Protein AF-A0A964TDX3-F1 (afdb_monomer)

Solvent-accessible surface area (backbone atoms only — not comparable to full-atom values): 14371 Å² total; per-residue (Å²): 111,70,68,62,54,50,53,53,52,49,52,54,49,48,51,74,71,42,65,96,82,66,84,78,62,63,68,58,51,51,51,52,49,52,54,49,53,58,48,57,68,40,47,65,54,49,53,50,33,52,53,48,11,53,54,48,27,54,54,49,52,54,49,40,64,72,69,49,49,77,77,33,51,66,52,24,34,54,51,8,50,48,26,36,54,47,16,51,54,47,41,66,73,41,101,42,75,70,44,45,22,52,20,46,17,33,32,56,44,9,49,53,29,32,52,55,19,42,51,70,67,70,49,53,68,65,61,51,41,51,52,50,36,53,53,23,51,52,46,42,75,72,43,69,43,48,65,61,28,20,50,22,43,35,50,37,43,50,38,52,51,49,49,32,61,77,66,71,43,46,74,51,50,42,57,53,31,45,51,32,49,52,51,48,50,49,55,66,75,40,42,71,57,51,48,69,73,33,82,67,43,51,52,45,44,62,24,47,54,51,16,38,51,53,34,30,50,50,38,48,50,40,71,70,37,88,83,72,47,90,54,64,82,89,55,61,62,58,43,51,52,52,51,50,52,53,50,53,50,51,52,49,52,54,50,47,58,56,50,51,48,59,74,71,57,85,67,84,84,77,136

Mean predicted aligned error: 11.43 Å

Sequence (271 aa):
MGELENNMRLLQKIRSEENDDFKVDEDAVFTEYQKRRDNKANLAIKILSIFGGLLSSLGFLGFLMILGIYNSTTGMFVVGLGFIIGAIMMTNRFEKLIIDTFGVSCYILGFSLFVVALFSFDFREDDVLLMVIVLALITLFLVKNYVLSFISMLTVGVCFILLIISNDVYEVIHVYTVLYAVGLTFFVLEEGSLMAFAPRMLQLYDPLRIGFIFSFLFGLLALGKEGLIPVYNGTLWISSLVIILLTLYMIRSVLLDFGETQKKGNIGFFF

Secondary structure (DSSP, 8-state):
-HHHHHHHHHHHHHHHHS-TT----HHHHHHHHHHHHHHHHHHHHHHHHHHHHHHHHHHHHHHHHHTTGGG-HHHHHHHHHHHHHHHHHHHHH---HHHHHHHHHHHHHHHHHHHHHHHHTT--HHHHHHHHHHHHHHHHHH---HHHHHHHHHHHHHHHHHHHHHTT-TTHHHHHHHHHHHHHHHHHHSHHHHHHH-HHHHHHHHHHHHHHHHHHHHHHHHHHSTTTS---TTTHHHHHHHHHHHHHHHHHHHHHHHHHHHHTS------

pLDDT: mean 81.0, std 13.06, range [32.44, 96.88]

Radius of gyration: 23.08 Å; Cα contacts (8 Å, |Δi|>4): 228; chains: 1; bounding box: 70×31×58 Å

Structure (mmCIF, N/CA/C/O backbone):
data_AF-A0A964TDX3-F1
#
_entry.id   AF-A0A964TDX3-F1
#
loop_
_atom_site.group_PDB
_atom_site.id
_atom_site.type_symbol
_atom_site.label_atom_id
_atom_site.label_alt_id
_atom_site.label_comp_id
_atom_site.label_asym_id
_atom_site.label_entity_id
_atom_site.label_seq_id
_atom_site.pdbx_PDB_ins_code
_atom_site.Cartn_x
_atom_site.Cartn_y
_atom_site.Cartn_z
_atom_site.occupancy
_atom_site.B_iso_or_equiv
_atom_site.auth_seq_id
_atom_site.auth_comp_id
_atom_site.auth_asym_id
_atom_site.auth_atom_id
_atom_site.pdbx_PDB_model_num
ATOM 1 N N . MET A 1 1 ? -19.581 19.068 24.171 1.00 54.06 1 MET A N 1
ATOM 2 C CA . MET A 1 1 ? -20.679 18.768 25.113 1.00 54.06 1 MET A CA 1
ATOM 3 C C . MET A 1 1 ? -21.986 18.539 24.368 1.00 54.06 1 MET A C 1
ATOM 5 O O . MET A 1 1 ? -22.565 17.494 24.598 1.00 54.06 1 MET A O 1
ATOM 9 N N . GLY A 1 2 ? -22.385 19.402 23.421 1.00 72.00 2 GLY A N 1
ATOM 10 C CA . GLY A 1 2 ? -23.674 19.264 22.716 1.00 72.00 2 GLY A CA 1
ATOM 11 C C . GLY A 1 2 ? -23.932 17.940 21.974 1.00 72.00 2 GLY A C 1
ATOM 12 O O . GLY A 1 2 ? -25.036 17.424 22.054 1.00 72.00 2 GLY A O 1
ATOM 13 N N . GLU A 1 3 ? -22.939 17.341 21.306 1.00 69.06 3 GLU A N 1
ATOM 14 C CA . GLU A 1 3 ? -23.123 16.046 20.612 1.00 69.06 3 GLU A CA 1
ATOM 15 C C . GLU A 1 3 ? -23.359 14.863 21.576 1.00 69.06 3 GLU A C 1
ATOM 17 O O . GLU A 1 3 ? -24.223 14.031 21.318 1.00 69.06 3 GLU A O 1
ATOM 22 N N . LEU A 1 4 ? -22.632 14.791 22.701 1.00 75.06 4 LEU A N 1
ATOM 23 C CA . LEU A 1 4 ? -22.829 13.746 23.720 1.00 75.06 4 LEU A CA 1
ATOM 24 C C . LEU A 1 4 ? -24.232 13.845 24.336 1.00 75.06 4 LEU A C 1
ATOM 26 O O . LEU A 1 4 ? -24.913 12.842 24.522 1.00 75.06 4 LEU A O 1
ATOM 30 N N . GLU A 1 5 ? -24.661 15.069 24.631 1.00 76.19 5 GLU A N 1
ATOM 31 C CA . GLU A 1 5 ? -25.972 15.353 25.209 1.00 76.19 5 GLU A CA 1
ATOM 32 C C . GLU A 1 5 ? -27.105 14.970 24.242 1.00 76.19 5 GLU A C 1
ATOM 34 O O . GLU A 1 5 ? -28.137 14.450 24.662 1.00 76.19 5 GLU A O 1
ATOM 39 N N . ASN A 1 6 ? -26.885 15.147 22.934 1.00 79.06 6 ASN A N 1
ATOM 40 C CA . ASN A 1 6 ? -27.821 14.726 21.896 1.00 79.06 6 ASN A CA 1
ATOM 41 C C . ASN A 1 6 ? -27.887 13.191 21.763 1.00 79.06 6 ASN A C 1
ATOM 43 O O . ASN A 1 6 ? -28.976 12.626 21.687 1.00 79.06 6 ASN A O 1
ATOM 47 N N . ASN A 1 7 ? -26.739 12.505 21.823 1.00 77.75 7 ASN A N 1
ATOM 48 C CA . ASN A 1 7 ? -26.669 11.038 21.785 1.00 77.75 7 ASN A CA 1
ATOM 49 C C . ASN A 1 7 ? -27.328 10.389 23.014 1.00 77.75 7 ASN A C 1
ATOM 51 O O . ASN A 1 7 ? -28.063 9.414 22.875 1.00 77.75 7 ASN A O 1
ATOM 55 N N . MET A 1 8 ? -27.128 10.956 24.208 1.00 78.06 8 MET A N 1
ATOM 56 C CA . MET A 1 8 ? -27.792 10.504 25.439 1.00 78.06 8 MET A CA 1
ATOM 57 C C . MET A 1 8 ? -29.317 10.682 25.367 1.00 78.06 8 MET A C 1
ATOM 59 O O . MET A 1 8 ? -30.065 9.795 25.773 1.00 78.06 8 MET A O 1
ATOM 63 N N . ARG A 1 9 ? -29.797 11.797 24.798 1.00 78.31 9 ARG A N 1
ATOM 64 C CA . ARG A 1 9 ? -31.237 12.026 24.577 1.00 78.31 9 ARG A CA 1
ATOM 65 C C . ARG A 1 9 ? -31.844 11.032 23.589 1.00 78.31 9 ARG A C 1
ATOM 67 O O . ARG A 1 9 ? -32.969 10.587 23.797 1.00 78.31 9 ARG A O 1
ATOM 74 N N . LEU A 1 10 ? -31.111 10.666 22.538 1.00 76.19 10 LEU A N 1
ATOM 75 C CA . LEU A 1 10 ? -31.535 9.636 21.587 1.00 76.19 10 LEU A CA 1
ATOM 76 C C . LEU A 1 10 ? -31.628 8.258 22.252 1.00 76.19 10 LEU A C 1
ATOM 78 O O . LEU A 1 10 ? -32.632 7.577 22.074 1.00 76.19 10 LEU A O 1
ATOM 82 N N . LEU A 1 11 ? -30.647 7.883 23.078 1.00 76.69 11 LEU A N 1
ATOM 83 C CA . LEU A 1 11 ? -30.679 6.626 23.837 1.00 76.69 11 LEU A CA 1
ATOM 84 C C . LEU A 1 11 ? -31.863 6.565 24.806 1.00 76.69 11 LEU A C 1
ATOM 86 O O . LEU A 1 11 ? -32.535 5.540 24.890 1.00 76.69 11 LEU A O 1
ATOM 90 N N . GLN A 1 12 ? -32.167 7.670 25.490 1.00 76.31 12 GLN A N 1
ATOM 91 C CA . GLN A 1 12 ? -33.353 7.764 26.345 1.00 76.31 12 GLN A CA 1
ATOM 92 C C . GLN A 1 12 ? -34.656 7.645 25.552 1.00 76.31 12 GLN A C 1
ATOM 94 O O . GLN A 1 12 ? -35.603 7.022 26.027 1.00 76.31 12 GLN A O 1
ATOM 99 N N . LYS A 1 13 ? -34.703 8.205 24.340 1.00 78.75 13 LYS A N 1
ATOM 100 C CA . LYS A 1 13 ? -35.867 8.095 23.461 1.00 78.75 13 LYS A CA 1
ATOM 101 C C . LYS A 1 13 ? -36.080 6.655 22.985 1.00 78.75 13 LYS A C 1
ATOM 103 O O . LYS A 1 13 ? -37.195 6.156 23.076 1.00 78.75 13 LYS A O 1
ATOM 108 N N . ILE A 1 14 ? -35.012 5.965 22.588 1.00 74.12 14 ILE A N 1
ATOM 109 C CA . ILE A 1 14 ? -35.060 4.548 22.195 1.00 74.12 14 IL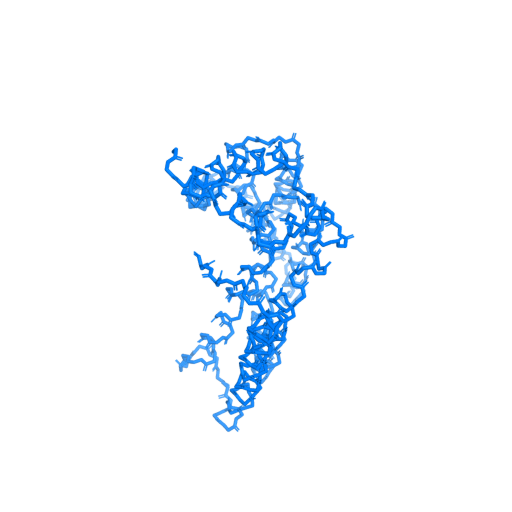E A CA 1
ATOM 110 C C . ILE A 1 14 ? -35.508 3.681 23.378 1.00 74.12 14 ILE A C 1
ATOM 112 O O . ILE A 1 14 ? -36.399 2.859 23.221 1.00 74.12 14 ILE A O 1
ATOM 116 N N . ARG A 1 15 ? -35.003 3.943 24.591 1.00 73.38 15 ARG A N 1
ATOM 117 C CA . ARG A 1 15 ? -35.438 3.258 25.824 1.00 73.38 15 ARG A CA 1
ATOM 118 C C . ARG A 1 15 ? -36.916 3.479 26.167 1.00 73.38 15 ARG A C 1
ATOM 120 O O . ARG A 1 15 ? -37.507 2.677 26.875 1.00 73.38 15 ARG A O 1
ATOM 127 N N . SER A 1 16 ? -37.502 4.591 25.723 1.00 72.56 16 SER A N 1
ATOM 128 C CA . SER A 1 16 ? -38.932 4.862 25.910 1.00 72.56 16 SER A CA 1
ATOM 129 C C . SER A 1 16 ? -39.820 4.233 24.830 1.00 72.56 16 SER A C 1
ATOM 131 O O . SER A 1 16 ? -41.024 4.108 25.040 1.00 72.56 16 SER A O 1
ATOM 133 N N . GLU A 1 17 ? -39.237 3.851 23.689 1.00 76.00 17 GLU A N 1
ATOM 134 C CA . GLU A 1 17 ? -39.933 3.254 22.542 1.00 76.00 17 GLU A CA 1
ATOM 135 C C . GLU A 1 17 ? -39.800 1.716 22.527 1.00 76.00 17 GLU A C 1
ATOM 137 O O . GLU A 1 17 ? -40.773 1.023 22.229 1.00 76.00 17 GLU A O 1
ATOM 142 N N . GLU A 1 18 ? -38.647 1.169 22.928 1.00 67.56 18 GLU A N 1
ATOM 143 C CA . GLU A 1 18 ? -38.437 -0.255 23.205 1.00 67.56 18 GLU A CA 1
ATOM 144 C C . GLU A 1 18 ? -38.567 -0.512 24.715 1.00 67.56 18 GLU A C 1
ATOM 146 O O . GLU A 1 18 ? -37.720 -0.096 25.502 1.00 67.56 18 GLU A O 1
ATOM 151 N N . ASN A 1 19 ? -39.648 -1.187 25.127 1.00 64.19 19 ASN A N 1
ATOM 152 C CA . ASN A 1 19 ? -39.885 -1.637 26.511 1.00 64.19 19 ASN A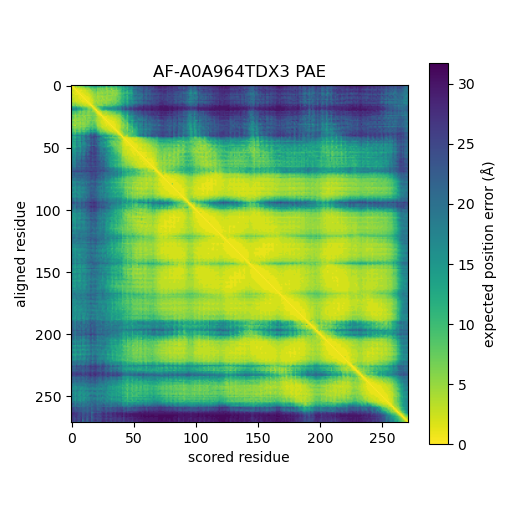 CA 1
ATOM 153 C C . ASN A 1 19 ? -38.671 -2.374 27.133 1.00 64.19 19 ASN A C 1
ATOM 155 O O . ASN A 1 19 ? -37.819 -2.860 26.398 1.00 64.19 19 ASN A O 1
ATOM 159 N N . ASP A 1 20 ? -38.676 -2.508 28.475 1.00 59.44 20 ASP A N 1
ATOM 160 C CA . ASP A 1 20 ? -37.684 -3.026 29.465 1.00 59.44 20 ASP A CA 1
ATOM 161 C C . ASP A 1 20 ? -36.559 -4.027 29.067 1.00 59.44 20 ASP A C 1
ATOM 163 O O . ASP A 1 20 ? -35.634 -4.236 29.857 1.00 59.44 20 ASP A O 1
ATOM 167 N N . ASP A 1 21 ? -36.570 -4.633 27.881 1.00 64.75 21 ASP A N 1
ATOM 168 C CA . ASP A 1 21 ? -35.503 -5.496 27.354 1.00 64.75 21 ASP A CA 1
ATOM 169 C C . ASP A 1 21 ? -34.308 -4.723 26.758 1.00 64.75 21 ASP A C 1
ATOM 171 O O . ASP A 1 21 ? -33.221 -5.288 26.599 1.00 64.75 21 ASP A O 1
ATOM 175 N N . PHE A 1 22 ? -34.450 -3.424 26.467 1.00 65.50 22 PHE A N 1
ATOM 176 C CA . PHE A 1 22 ? -33.349 -2.610 25.944 1.00 65.50 22 PHE A CA 1
ATOM 177 C C . PHE A 1 22 ? -32.349 -2.223 27.052 1.00 65.50 22 PHE A C 1
ATOM 179 O O . PHE A 1 22 ? -32.531 -1.260 27.807 1.00 65.50 22 PHE A O 1
ATOM 186 N N . LYS A 1 23 ? -31.252 -2.986 27.156 1.00 67.62 23 LYS A N 1
ATOM 187 C CA . LYS A 1 23 ? -30.131 -2.712 28.071 1.00 67.62 23 LYS A CA 1
ATOM 188 C C . LYS A 1 23 ? -28.999 -1.987 27.354 1.00 67.62 23 LYS A C 1
ATOM 190 O O . LYS A 1 23 ? -28.314 -2.562 26.514 1.00 67.62 23 LYS A O 1
ATOM 195 N N . VAL A 1 24 ? -28.763 -0.744 27.760 1.00 68.44 24 VAL A N 1
ATOM 196 C CA . VAL A 1 24 ? -27.616 0.058 27.325 1.00 68.44 24 VAL A CA 1
ATOM 197 C C . VAL A 1 24 ? -26.623 0.170 28.467 1.00 68.44 24 VAL A C 1
ATOM 199 O O . VAL A 1 24 ? -26.987 0.537 29.583 1.00 68.44 24 VAL A O 1
ATOM 202 N N . ASP A 1 25 ? -25.364 -0.123 28.163 1.00 75.94 25 ASP A N 1
ATOM 203 C CA . ASP A 1 25 ? -24.233 0.166 29.035 1.00 75.94 25 ASP A CA 1
ATOM 204 C C . ASP A 1 25 ? -23.791 1.621 28.806 1.00 75.94 25 ASP A C 1
ATOM 206 O O . ASP A 1 25 ? -23.036 1.939 27.882 1.00 75.94 25 ASP A O 1
ATOM 210 N N . GLU A 1 26 ? -24.349 2.528 29.608 1.00 74.75 26 GLU A N 1
ATOM 211 C CA . GLU A 1 26 ? -24.102 3.972 29.509 1.00 74.75 26 GLU A CA 1
ATOM 212 C C . GLU A 1 26 ? -22.622 4.321 29.766 1.00 74.75 26 GLU A C 1
ATOM 214 O O . GLU A 1 26 ? -22.088 5.238 29.134 1.00 74.75 26 GLU A O 1
ATOM 219 N N . ASP A 1 27 ? -21.933 3.542 30.608 1.00 74.12 27 ASP A N 1
ATOM 220 C CA . ASP A 1 27 ? -20.507 3.710 30.901 1.00 74.12 27 ASP A CA 1
ATOM 221 C C . ASP A 1 27 ? -19.644 3.312 29.698 1.00 74.12 27 ASP A C 1
ATOM 223 O O . ASP A 1 27 ? -18.698 4.026 29.343 1.00 74.12 27 ASP A O 1
ATOM 227 N N . ALA A 1 28 ? -19.994 2.227 29.002 1.00 75.00 28 ALA A N 1
ATOM 228 C CA . ALA A 1 28 ? -19.325 1.834 27.764 1.00 75.00 28 ALA A CA 1
ATOM 229 C C . ALA A 1 28 ? -19.526 2.878 26.652 1.00 75.00 28 ALA A C 1
ATOM 231 O O . ALA A 1 28 ? -18.569 3.238 25.961 1.00 75.00 28 ALA A O 1
ATOM 232 N N . VAL A 1 29 ? -20.740 3.425 26.510 1.00 73.31 29 VAL A N 1
ATOM 233 C CA . VAL A 1 29 ? -21.045 4.480 25.526 1.00 73.31 29 VAL A CA 1
ATOM 234 C C . VAL A 1 29 ? -20.256 5.756 25.819 1.00 73.31 29 VAL A C 1
ATOM 236 O O . VAL A 1 29 ? -19.687 6.357 24.904 1.00 73.31 29 VAL A O 1
ATOM 239 N N . PHE A 1 30 ? -20.184 6.173 27.084 1.00 74.88 30 PHE A N 1
ATOM 240 C CA . PHE A 1 30 ? -19.430 7.360 27.480 1.00 74.88 30 PHE A CA 1
ATOM 241 C C . PHE A 1 30 ? -17.922 7.172 27.270 1.00 74.88 30 PHE A C 1
ATOM 243 O O . PHE A 1 30 ? -17.251 8.065 26.740 1.00 74.88 30 PHE A O 1
ATOM 250 N N . THR A 1 31 ? -17.403 5.990 27.611 1.00 77.12 31 THR A N 1
ATOM 251 C CA . THR A 1 31 ? -15.996 5.622 27.408 1.00 77.12 31 THR A CA 1
ATOM 252 C C . THR A 1 31 ? -15.632 5.624 25.922 1.00 77.12 31 THR A C 1
ATOM 254 O O . THR A 1 31 ? -14.636 6.231 25.524 1.00 77.12 31 THR A O 1
ATOM 257 N N . GLU A 1 32 ? -16.460 5.019 25.068 1.00 71.44 32 GLU A N 1
ATOM 258 C CA . GLU A 1 32 ? -16.234 4.988 23.620 1.00 71.44 32 GLU A CA 1
ATOM 259 C C . GLU A 1 32 ? -16.392 6.382 22.986 1.00 71.44 32 GLU A C 1
ATOM 261 O O . GLU A 1 32 ? -15.636 6.745 22.083 1.00 71.44 32 GLU A O 1
ATOM 266 N N . TYR A 1 33 ? -17.306 7.221 23.488 1.00 72.06 33 TYR A N 1
ATOM 267 C CA . TYR A 1 33 ? -17.447 8.603 23.024 1.00 72.06 33 TYR A CA 1
ATOM 268 C C . TYR A 1 33 ? -16.225 9.462 23.376 1.00 72.06 33 TYR A C 1
ATOM 270 O O . TYR A 1 33 ? -15.730 10.198 22.518 1.00 72.06 33 TYR A O 1
ATOM 278 N N . GLN A 1 34 ? -15.702 9.364 24.605 1.00 70.88 34 GLN A N 1
ATOM 279 C CA . GLN A 1 34 ? -14.442 10.024 24.970 1.00 70.88 34 GLN A CA 1
ATOM 280 C C . GLN A 1 34 ? -13.297 9.549 24.072 1.00 70.88 34 GLN A C 1
ATOM 282 O O . GLN A 1 34 ? -12.607 10.371 23.468 1.00 70.88 34 GLN A O 1
ATOM 287 N N . LYS A 1 35 ? -13.178 8.234 23.872 1.00 69.25 35 LYS A N 1
ATOM 288 C CA . LYS A 1 35 ? -12.171 7.628 22.994 1.00 69.25 35 LYS A CA 1
ATOM 289 C C . LYS A 1 35 ? -12.284 8.110 21.542 1.00 69.25 35 LYS A C 1
ATOM 291 O O . LYS A 1 35 ? -11.273 8.394 20.901 1.00 69.25 35 LYS A O 1
ATOM 296 N N . ARG A 1 36 ? -13.500 8.258 21.003 1.00 63.59 36 ARG A N 1
ATOM 297 C CA . ARG A 1 36 ? -13.745 8.815 19.658 1.00 63.59 36 ARG A CA 1
ATOM 298 C C . ARG A 1 36 ? -13.426 10.304 19.571 1.00 63.59 36 ARG A C 1
ATOM 300 O O . ARG A 1 36 ? -12.889 10.745 18.555 1.00 63.59 36 ARG A O 1
ATOM 307 N N . ARG A 1 37 ? -13.731 11.082 20.611 1.00 65.50 37 ARG A N 1
ATOM 308 C CA . ARG A 1 37 ? -13.431 12.519 20.664 1.00 65.50 37 ARG A CA 1
ATOM 309 C C . ARG A 1 37 ? -11.925 12.774 20.680 1.00 65.50 37 ARG A C 1
ATOM 311 O O . ARG A 1 37 ? -11.451 13.602 19.900 1.00 65.50 37 ARG A O 1
ATOM 318 N N . ASP A 1 38 ? -11.187 12.010 21.478 1.00 60.38 38 ASP A N 1
ATOM 319 C CA . ASP A 1 38 ? -9.725 12.055 21.504 1.00 60.38 38 ASP A CA 1
ATOM 320 C C . ASP A 1 38 ? -9.135 11.585 20.163 1.00 60.38 38 ASP A C 1
ATOM 322 O O . ASP A 1 38 ? -8.198 12.193 19.647 1.00 60.38 38 ASP A O 1
ATOM 326 N N . ASN A 1 39 ? -9.747 10.588 19.511 1.00 56.84 39 ASN A N 1
ATOM 327 C CA . ASN A 1 39 ? -9.349 10.141 18.171 1.00 56.84 39 ASN A CA 1
ATOM 328 C C . ASN A 1 39 ? -9.663 11.142 17.036 1.00 56.84 39 ASN A C 1
ATOM 330 O O . ASN A 1 39 ? -8.894 11.208 16.077 1.00 56.84 39 ASN A O 1
ATOM 334 N N . LYS A 1 40 ? -10.735 11.947 17.114 1.00 51.34 40 LYS A N 1
ATOM 335 C CA . LYS A 1 40 ? -11.050 12.982 16.102 1.00 51.34 40 LYS A CA 1
ATOM 336 C C . LYS A 1 40 ? -10.017 14.113 16.102 1.00 51.34 40 LYS A C 1
ATOM 338 O O . LYS A 1 40 ? -9.535 14.486 15.036 1.00 51.34 40 LYS A O 1
ATOM 343 N N . ALA A 1 41 ? -9.630 14.618 17.278 1.00 50.53 41 ALA A N 1
ATOM 344 C CA . ALA A 1 41 ? -8.533 15.588 17.399 1.00 50.53 41 ALA A CA 1
ATOM 345 C C . ALA A 1 41 ? -7.195 15.003 16.897 1.00 50.53 41 ALA A C 1
ATOM 347 O O . ALA A 1 41 ? -6.353 15.717 16.356 1.00 50.53 41 ALA A O 1
ATOM 348 N N . ASN A 1 42 ? -7.041 13.682 17.002 1.00 61.41 42 ASN A N 1
ATOM 349 C CA . ASN A 1 42 ? -5.885 12.933 16.528 1.00 61.41 42 ASN A CA 1
ATOM 350 C C . ASN A 1 42 ? -5.851 12.755 14.996 1.00 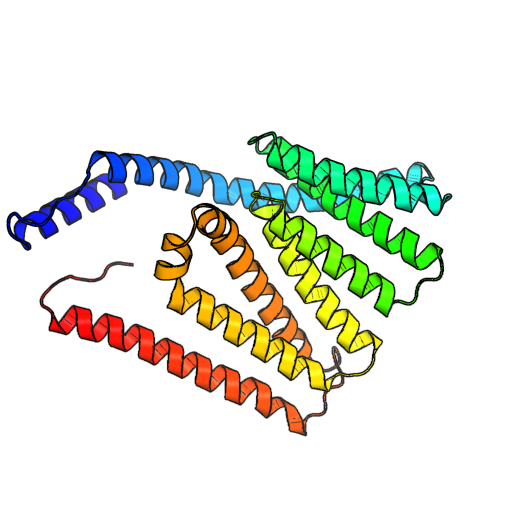61.41 42 ASN A C 1
ATOM 352 O O . ASN A 1 42 ? -4.774 12.562 14.456 1.00 61.41 42 ASN A O 1
ATOM 356 N N . LEU A 1 43 ? -6.967 12.846 14.255 1.00 58.91 43 LEU A N 1
ATOM 357 C CA . LEU A 1 43 ? -6.965 12.613 12.796 1.00 58.91 43 LEU A CA 1
ATOM 358 C C . LEU A 1 43 ? -6.141 13.649 12.023 1.00 58.91 43 LEU A C 1
ATOM 360 O O . LEU A 1 43 ? -5.297 13.270 11.216 1.00 58.91 43 LEU A O 1
ATOM 364 N N . ALA A 1 44 ? -6.330 14.945 12.292 1.00 68.75 44 ALA A N 1
ATOM 365 C CA . ALA A 1 44 ? -5.540 15.997 11.646 1.00 68.75 44 ALA A CA 1
ATOM 366 C C . ALA A 1 44 ? -4.046 15.866 11.987 1.00 68.75 44 ALA A C 1
ATOM 368 O O . ALA A 1 44 ? -3.191 16.014 11.117 1.00 68.75 44 ALA A O 1
ATOM 369 N N . ILE A 1 45 ? -3.734 15.513 13.238 1.00 66.31 45 ILE A N 1
ATOM 370 C CA . ILE A 1 45 ? -2.358 15.309 13.700 1.00 66.31 45 ILE A CA 1
ATOM 371 C C . ILE A 1 45 ? -1.761 14.025 13.097 1.00 66.31 45 ILE A C 1
ATOM 373 O O . ILE A 1 45 ? -0.596 14.020 12.716 1.00 66.31 45 ILE A O 1
ATOM 377 N N . LYS A 1 46 ? -2.552 12.959 12.920 1.00 66.50 46 LYS A N 1
ATOM 378 C CA . LYS A 1 46 ? -2.159 11.731 12.209 1.00 66.50 46 LYS A CA 1
ATOM 379 C C . LYS A 1 46 ? -1.866 12.013 10.743 1.00 66.50 46 LYS A C 1
ATOM 381 O O . LYS A 1 46 ? -0.835 11.575 10.251 1.00 66.50 46 LYS A O 1
ATOM 386 N N . ILE A 1 47 ? -2.716 12.779 10.059 1.00 70.19 47 ILE A N 1
ATOM 387 C CA . ILE A 1 47 ? -2.477 13.195 8.670 1.00 70.19 47 ILE A CA 1
ATOM 388 C C . ILE A 1 47 ? -1.189 14.020 8.589 1.00 70.19 47 ILE A C 1
ATOM 390 O O . ILE A 1 47 ? -0.318 13.723 7.774 1.00 70.19 47 ILE A O 1
ATOM 394 N N . LEU A 1 48 ? -1.021 15.005 9.473 1.00 70.44 48 LEU A N 1
ATOM 395 C CA . LEU A 1 48 ? 0.186 15.827 9.514 1.00 70.44 48 LEU A CA 1
ATOM 396 C C . LEU A 1 48 ? 1.439 14.999 9.843 1.00 70.44 48 LEU A C 1
ATOM 398 O O . LEU A 1 48 ? 2.499 15.260 9.288 1.00 70.44 48 LEU A O 1
ATOM 402 N N . SER A 1 49 ? 1.313 13.972 10.685 1.00 69.62 49 SER A N 1
ATOM 403 C CA . SER A 1 49 ? 2.371 13.004 10.991 1.00 69.62 49 SER A CA 1
ATOM 404 C C . SER A 1 49 ? 2.751 12.160 9.772 1.00 69.62 49 SER A C 1
ATOM 406 O O . SER A 1 49 ? 3.935 11.940 9.542 1.00 69.62 49 SER A O 1
ATOM 408 N N . ILE A 1 50 ? 1.787 11.755 8.935 1.00 70.88 50 ILE A N 1
ATOM 409 C CA . ILE A 1 50 ? 2.063 11.053 7.669 1.00 70.88 50 ILE A CA 1
ATOM 410 C C . ILE A 1 50 ? 2.884 11.948 6.736 1.00 70.88 50 ILE A C 1
ATOM 412 O O . ILE A 1 50 ? 3.941 11.539 6.257 1.00 70.88 50 ILE A O 1
ATOM 416 N N . PHE A 1 51 ? 2.432 13.185 6.511 1.00 78.38 51 PHE A N 1
ATOM 417 C CA . PHE A 1 51 ? 3.160 14.141 5.672 1.00 78.38 51 PHE A CA 1
ATOM 418 C C . PHE A 1 51 ? 4.526 14.503 6.262 1.00 78.38 51 PHE A C 1
ATOM 420 O O . PHE A 1 51 ? 5.507 14.580 5.528 1.00 78.38 51 PHE A O 1
ATOM 427 N N . GLY A 1 52 ? 4.612 14.672 7.582 1.00 77.19 52 GLY A N 1
ATOM 428 C CA . GLY A 1 52 ? 5.863 14.917 8.295 1.00 77.19 52 GLY A CA 1
ATOM 429 C C . GLY A 1 52 ? 6.843 13.750 8.175 1.00 77.19 52 GLY A C 1
ATOM 430 O O . GLY A 1 52 ? 8.026 13.981 7.944 1.00 77.19 52 GLY A O 1
ATOM 431 N N . GLY A 1 53 ? 6.357 12.509 8.252 1.00 76.06 53 GLY A N 1
ATOM 432 C CA . GLY A 1 53 ? 7.155 11.302 8.041 1.00 76.06 53 GLY A CA 1
ATOM 433 C C . GLY A 1 53 ? 7.668 11.204 6.604 1.00 76.06 53 GLY A C 1
ATOM 434 O O . GLY A 1 53 ? 8.859 11.003 6.382 1.00 76.06 53 GLY A O 1
ATOM 435 N N . LEU A 1 54 ? 6.805 11.457 5.616 1.00 78.38 54 LEU A N 1
ATOM 436 C CA . LEU A 1 54 ? 7.195 11.518 4.203 1.00 78.38 54 LEU A CA 1
ATOM 437 C C . LEU A 1 54 ? 8.264 12.591 3.955 1.00 78.38 54 LEU A C 1
ATOM 439 O O . LEU A 1 54 ? 9.313 12.301 3.381 1.00 78.38 54 LEU A O 1
ATOM 443 N N . LEU A 1 55 ? 8.052 13.815 4.437 1.00 81.50 55 LEU A N 1
ATOM 444 C CA . LEU A 1 55 ? 8.993 14.919 4.237 1.00 81.50 55 LEU A CA 1
ATOM 445 C C . LEU A 1 55 ? 10.325 14.678 4.967 1.00 81.50 55 LEU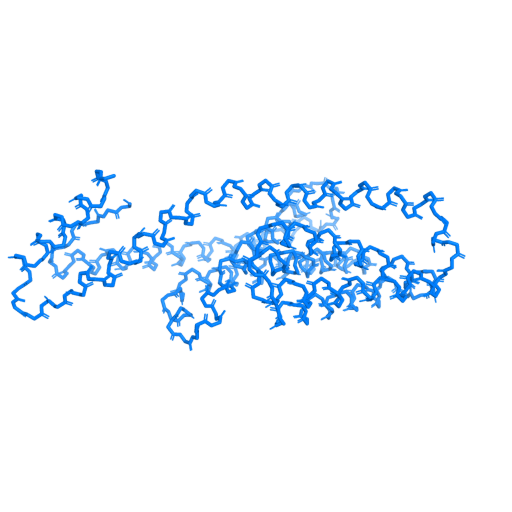 A C 1
ATOM 447 O O . LEU A 1 55 ? 11.397 14.940 4.422 1.00 81.50 55 LEU A O 1
ATOM 451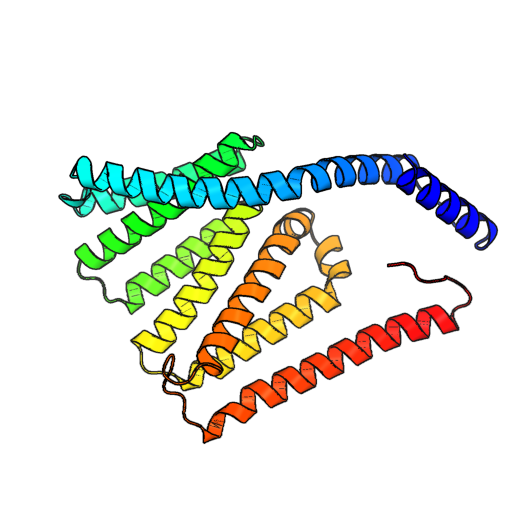 N N . SER A 1 56 ? 10.265 14.120 6.179 1.00 82.06 56 SER A N 1
ATOM 452 C CA . SER A 1 56 ? 11.441 13.710 6.949 1.00 82.06 56 SER A CA 1
ATOM 453 C C . SER A 1 56 ? 12.219 12.600 6.242 1.00 82.06 56 SER A C 1
ATOM 455 O O . SER A 1 56 ? 13.446 12.674 6.188 1.00 82.06 56 SER A O 1
ATOM 457 N N . SER A 1 57 ? 11.531 11.618 5.650 1.00 82.69 57 SER A N 1
ATOM 458 C CA . SER A 1 57 ? 12.163 10.547 4.875 1.00 82.69 57 SER A CA 1
ATOM 459 C C . SER A 1 57 ? 12.928 11.101 3.671 1.00 82.69 57 SER A C 1
ATOM 461 O O . SER A 1 57 ? 14.071 10.717 3.448 1.00 82.69 57 SER A O 1
ATOM 463 N N . LEU A 1 58 ? 12.373 12.090 2.962 1.00 82.12 58 LEU A N 1
ATOM 464 C CA . LEU A 1 58 ? 13.060 12.751 1.849 1.00 82.12 58 LEU A CA 1
ATOM 465 C C . LEU A 1 58 ? 14.322 13.488 2.315 1.00 82.12 58 LEU A C 1
ATOM 467 O O . LEU A 1 58 ? 15.387 13.338 1.714 1.00 82.12 58 LEU A O 1
ATOM 471 N N . GLY A 1 59 ? 14.229 14.242 3.415 1.00 82.81 59 GLY A N 1
ATOM 472 C CA . GLY A 1 59 ? 15.380 14.945 3.986 1.00 82.81 59 GLY A CA 1
ATOM 473 C C . GLY A 1 59 ? 16.485 13.989 4.444 1.00 82.81 59 GLY A C 1
ATOM 474 O O . GLY A 1 59 ? 17.667 14.218 4.187 1.00 82.81 59 GLY A O 1
ATOM 475 N N . PHE A 1 60 ? 16.106 12.878 5.071 1.00 79.81 60 PHE A N 1
ATOM 476 C CA . PHE A 1 60 ? 17.052 11.870 5.533 1.00 79.81 60 PHE A CA 1
ATOM 477 C C . PHE A 1 60 ? 17.688 11.090 4.375 1.00 79.81 60 PHE A C 1
ATOM 479 O O . PHE A 1 60 ? 18.872 10.774 4.434 1.00 79.81 60 PHE A O 1
ATOM 486 N N . LEU A 1 61 ? 16.952 10.840 3.287 1.00 81.56 61 LEU A N 1
ATOM 487 C CA . LEU A 1 61 ? 17.504 10.261 2.060 1.00 81.56 61 LEU A CA 1
ATOM 488 C C . LEU A 1 61 ? 18.576 11.188 1.466 1.00 81.56 61 LEU A C 1
ATOM 490 O O . LEU A 1 61 ? 19.663 10.730 1.119 1.00 81.56 61 LEU A O 1
ATOM 494 N N . GLY A 1 62 ? 18.327 12.503 1.467 1.00 81.62 62 GLY A N 1
ATOM 495 C CA . GLY A 1 62 ? 19.335 13.516 1.141 1.00 81.62 62 GLY A CA 1
ATOM 496 C C . GLY A 1 62 ? 20.584 13.428 2.025 1.00 81.62 62 GLY A C 1
ATOM 497 O O . GLY A 1 62 ? 21.705 13.453 1.522 1.00 81.62 62 GLY A O 1
ATOM 498 N N . PHE A 1 63 ? 20.413 13.247 3.335 1.00 82.75 63 PHE A N 1
ATOM 499 C CA . PHE A 1 63 ? 21.534 13.080 4.262 1.00 82.75 63 PHE A CA 1
ATOM 500 C C . PHE A 1 63 ? 22.334 11.787 4.017 1.00 82.75 63 PHE A C 1
ATOM 502 O O . PHE A 1 63 ? 23.563 11.815 4.037 1.00 82.75 63 PHE A O 1
ATOM 509 N N . LEU A 1 64 ? 21.668 10.668 3.714 1.00 79.12 64 LEU A N 1
ATOM 510 C CA . LEU A 1 64 ? 22.326 9.407 3.346 1.00 79.12 64 LEU A CA 1
ATOM 511 C C . LEU A 1 64 ? 23.142 9.534 2.049 1.00 79.12 64 LEU A C 1
ATOM 513 O O . LEU A 1 64 ? 24.231 8.960 1.951 1.00 79.12 64 LEU A O 1
ATOM 517 N N . MET A 1 65 ? 22.646 10.317 1.082 1.00 78.94 65 MET A N 1
ATOM 518 C CA . MET A 1 65 ? 23.391 10.677 -0.130 1.00 78.94 65 MET A CA 1
ATOM 519 C C . MET A 1 65 ? 24.602 11.567 0.170 1.00 78.94 65 MET A C 1
ATOM 521 O O . MET A 1 65 ? 25.613 11.474 -0.510 1.00 78.94 65 MET A O 1
ATOM 525 N N . ILE A 1 66 ? 24.568 12.411 1.198 1.00 84.06 66 ILE A N 1
ATOM 526 C CA . ILE A 1 66 ? 25.758 13.182 1.593 1.00 84.06 66 ILE A CA 1
ATOM 527 C C . ILE A 1 66 ? 26.774 12.282 2.311 1.00 84.06 66 ILE A C 1
ATOM 529 O O . ILE A 1 66 ? 27.975 12.393 2.077 1.00 84.06 66 ILE A O 1
ATOM 533 N N . LEU A 1 67 ? 26.304 11.354 3.149 1.00 81.94 67 LEU A N 1
ATOM 534 C CA . LEU A 1 67 ? 27.154 10.432 3.909 1.00 81.94 67 LEU A CA 1
ATOM 535 C C . LEU A 1 67 ? 27.851 9.358 3.063 1.00 81.94 67 LEU A C 1
ATOM 537 O O . LEU A 1 67 ? 28.705 8.643 3.583 1.00 81.94 67 LEU A O 1
ATOM 541 N N . GLY A 1 68 ? 27.495 9.200 1.786 1.00 77.50 68 GLY A N 1
ATOM 542 C CA . GLY A 1 68 ? 28.134 8.198 0.933 1.00 77.50 68 GLY A CA 1
ATOM 543 C C . GLY A 1 68 ? 27.732 6.756 1.252 1.00 77.50 68 GLY A C 1
ATOM 544 O O . GLY A 1 68 ? 28.411 5.835 0.809 1.00 77.50 68 GLY A O 1
ATOM 545 N N . ILE A 1 69 ? 26.644 6.526 2.001 1.00 76.44 69 ILE A N 1
ATOM 546 C CA . ILE A 1 69 ? 26.182 5.163 2.340 1.00 76.44 69 ILE A CA 1
ATOM 547 C C . ILE A 1 69 ? 25.781 4.380 1.080 1.00 76.44 69 ILE A C 1
ATOM 549 O O . ILE A 1 69 ? 25.929 3.160 1.037 1.00 76.44 69 ILE A O 1
ATOM 553 N N . TYR A 1 70 ? 25.370 5.082 0.022 1.00 75.31 70 TYR A N 1
ATOM 554 C CA . TYR A 1 70 ? 25.087 4.494 -1.287 1.00 75.31 70 TYR A CA 1
ATOM 555 C C . TYR A 1 70 ? 26.321 3.908 -1.995 1.00 75.31 70 TYR A C 1
ATOM 557 O O . TYR A 1 70 ? 26.168 3.146 -2.942 1.00 75.31 70 TYR A O 1
ATOM 565 N N . ASN A 1 71 ? 27.540 4.212 -1.534 1.00 81.50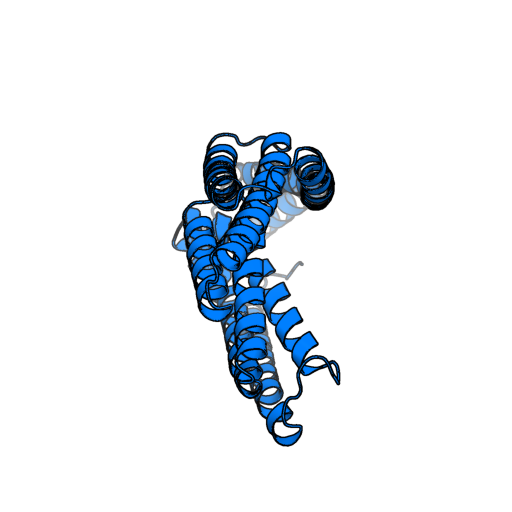 71 ASN A N 1
ATOM 566 C CA . ASN A 1 71 ? 28.769 3.680 -2.131 1.00 81.50 71 ASN A CA 1
ATOM 567 C C . ASN A 1 71 ? 29.005 2.196 -1.807 1.00 81.50 71 ASN A C 1
ATOM 569 O O . ASN A 1 71 ? 29.896 1.578 -2.384 1.00 81.50 71 ASN A O 1
ATOM 573 N N . SER A 1 72 ? 28.249 1.621 -0.868 1.00 88.25 72 SER A N 1
ATOM 574 C CA . SER A 1 72 ? 28.361 0.212 -0.494 1.00 88.25 72 SER A CA 1
ATOM 575 C C . SER A 1 72 ? 27.020 -0.488 -0.655 1.00 88.25 72 SER A C 1
ATOM 577 O O . SER A 1 72 ? 26.114 -0.293 0.156 1.00 88.25 72 SER A O 1
ATOM 579 N N . THR A 1 73 ? 26.910 -1.354 -1.665 1.00 90.50 73 THR A N 1
ATOM 580 C CA . THR A 1 73 ? 25.706 -2.159 -1.929 1.00 90.50 73 THR A CA 1
ATOM 581 C C . THR A 1 73 ? 25.276 -2.967 -0.707 1.00 90.50 73 THR A C 1
ATOM 583 O O . THR A 1 73 ? 24.122 -2.915 -0.282 1.00 90.50 73 THR A O 1
ATOM 586 N N . THR A 1 74 ? 26.228 -3.648 -0.066 1.00 90.88 74 THR A N 1
ATOM 587 C CA . THR A 1 74 ? 25.980 -4.409 1.165 1.00 90.88 74 THR A CA 1
ATOM 588 C C . THR A 1 74 ? 25.569 -3.497 2.321 1.00 90.88 74 THR A C 1
ATOM 590 O O . THR A 1 74 ? 24.700 -3.861 3.111 1.00 90.88 74 THR A O 1
ATOM 593 N N . GLY A 1 75 ? 26.153 -2.297 2.411 1.00 88.38 75 GLY A N 1
ATOM 594 C CA . GLY A 1 75 ? 25.766 -1.288 3.397 1.00 88.38 75 GLY A CA 1
ATOM 595 C C . GLY A 1 75 ? 24.310 -0.854 3.233 1.00 88.38 75 GLY A C 1
ATOM 596 O O . GLY A 1 75 ? 23.562 -0.870 4.208 1.00 88.38 75 GLY A O 1
ATOM 597 N N . MET A 1 76 ? 23.884 -0.549 2.004 1.00 90.88 76 MET A N 1
ATOM 598 C CA . MET A 1 76 ? 22.492 -0.199 1.700 1.00 90.88 76 MET A CA 1
ATOM 599 C C . MET A 1 76 ? 21.525 -1.323 2.078 1.00 90.88 76 MET A C 1
ATOM 601 O O . MET A 1 76 ? 20.508 -1.059 2.714 1.00 90.88 76 MET A O 1
ATOM 605 N N . PHE A 1 77 ? 21.865 -2.576 1.762 1.00 92.94 77 PHE A N 1
ATOM 606 C CA . PHE A 1 77 ? 21.029 -3.731 2.091 1.00 92.94 77 PHE A CA 1
ATOM 607 C C . PHE A 1 77 ? 20.853 -3.913 3.605 1.00 92.94 77 PHE A C 1
ATOM 609 O O . PHE A 1 77 ? 19.729 -4.014 4.101 1.00 92.94 77 PHE A O 1
ATOM 616 N N . VAL A 1 78 ? 21.962 -3.917 4.353 1.00 92.62 78 VAL A N 1
ATOM 617 C CA . VAL A 1 78 ? 21.955 -4.144 5.807 1.00 92.62 78 VAL A CA 1
ATOM 618 C C . VAL A 1 78 ? 21.279 -2.988 6.543 1.00 92.62 78 VAL A C 1
ATOM 620 O O . VAL A 1 78 ? 20.455 -3.225 7.426 1.00 92.62 78 VAL A O 1
ATOM 623 N N . VAL A 1 79 ? 21.585 -1.740 6.175 1.00 91.50 79 VAL A N 1
ATOM 624 C CA . VAL A 1 79 ? 20.951 -0.556 6.775 1.00 91.50 79 VAL A CA 1
ATOM 625 C C . VAL A 1 79 ? 19.468 -0.496 6.411 1.00 91.50 79 VAL A C 1
ATOM 627 O O . VAL A 1 79 ? 18.649 -0.214 7.283 1.00 91.50 79 VAL A O 1
ATOM 630 N N . GLY A 1 80 ? 19.110 -0.821 5.165 1.00 93.12 80 GLY A N 1
ATOM 631 C CA . GLY A 1 80 ? 17.726 -0.882 4.701 1.00 93.12 80 GLY A CA 1
ATOM 632 C C . GLY A 1 80 ? 16.887 -1.854 5.529 1.00 93.12 80 GLY A C 1
ATOM 633 O O . GLY A 1 80 ? 15.899 -1.452 6.144 1.00 93.12 80 GLY A O 1
ATOM 634 N N . LEU A 1 81 ? 17.332 -3.110 5.648 1.00 94.38 81 LEU A N 1
ATOM 635 C CA . LEU A 1 81 ? 16.674 -4.106 6.501 1.00 94.38 81 LEU A CA 1
ATOM 636 C C . LEU A 1 81 ? 16.649 -3.690 7.975 1.00 94.38 81 LEU A C 1
ATOM 638 O O . LEU A 1 81 ? 15.623 -3.844 8.638 1.00 94.38 81 LEU A O 1
ATOM 642 N N . GLY A 1 82 ? 17.747 -3.127 8.485 1.00 94.25 82 GLY A N 1
ATOM 643 C CA . GLY A 1 82 ? 17.831 -2.620 9.853 1.00 94.25 82 GLY A CA 1
ATOM 644 C C . GLY A 1 82 ? 16.791 -1.537 10.146 1.00 94.25 82 GLY A C 1
ATOM 645 O O . GLY A 1 82 ? 16.150 -1.572 11.195 1.00 94.25 82 GLY A O 1
ATOM 646 N N . PHE A 1 83 ? 16.560 -0.616 9.208 1.00 93.25 83 PHE A N 1
ATOM 647 C CA . PHE A 1 83 ? 15.523 0.406 9.331 1.00 93.25 83 PHE A CA 1
ATOM 648 C C . PHE A 1 83 ? 14.107 -0.153 9.234 1.00 93.25 83 PHE A C 1
ATOM 650 O O . PHE A 1 83 ? 13.253 0.292 9.997 1.00 93.25 83 PHE A O 1
ATOM 657 N N . ILE A 1 84 ? 13.852 -1.145 8.376 1.00 93.88 84 ILE A N 1
ATOM 658 C CA . ILE A 1 84 ? 12.534 -1.797 8.298 1.00 93.88 84 ILE A CA 1
ATOM 659 C C . ILE A 1 84 ? 12.224 -2.514 9.615 1.00 93.88 84 ILE A C 1
ATOM 661 O O . ILE A 1 84 ? 11.188 -2.264 10.232 1.00 93.88 84 ILE A O 1
ATOM 665 N N . ILE A 1 85 ? 13.146 -3.352 10.097 1.00 94.00 85 ILE A N 1
ATOM 666 C CA . ILE A 1 85 ? 12.986 -4.085 11.362 1.00 94.00 85 ILE A CA 1
ATOM 667 C C . ILE A 1 85 ? 12.861 -3.102 12.530 1.00 94.00 85 ILE A C 1
ATOM 669 O O . ILE A 1 85 ? 11.958 -3.230 13.359 1.00 94.00 85 ILE A O 1
ATOM 673 N N . GLY A 1 86 ? 13.731 -2.090 12.574 1.00 90.81 86 GLY A N 1
ATOM 674 C CA . GLY A 1 86 ? 13.709 -1.041 13.586 1.00 90.81 86 GLY A CA 1
ATOM 675 C C . GLY A 1 86 ? 12.380 -0.292 13.611 1.00 90.81 86 GLY A C 1
ATOM 676 O O . GLY A 1 86 ? 11.796 -0.134 14.681 1.00 90.81 86 GLY A O 1
ATOM 677 N N . ALA A 1 87 ? 11.850 0.095 12.448 1.00 90.44 87 ALA A N 1
ATOM 678 C CA . ALA A 1 87 ? 10.558 0.763 12.331 1.00 90.44 87 ALA A CA 1
ATOM 679 C C . ALA A 1 87 ? 9.410 -0.100 12.872 1.00 90.44 87 ALA A C 1
ATOM 681 O O . ALA A 1 87 ? 8.602 0.384 13.668 1.00 90.44 87 ALA A O 1
ATOM 682 N N . ILE A 1 88 ? 9.367 -1.385 12.505 1.00 90.00 88 ILE A N 1
ATOM 683 C CA . ILE A 1 88 ? 8.356 -2.336 12.992 1.00 90.00 88 ILE A CA 1
ATOM 684 C C . ILE A 1 88 ? 8.445 -2.488 14.515 1.00 90.00 88 ILE A C 1
ATOM 686 O O . ILE A 1 88 ? 7.435 -2.419 15.215 1.00 90.00 88 ILE A O 1
ATOM 690 N N . MET A 1 89 ? 9.654 -2.659 15.057 1.00 88.56 89 MET A N 1
ATOM 691 C CA . MET A 1 89 ? 9.861 -2.801 16.501 1.00 88.56 89 MET A CA 1
ATOM 692 C C . MET A 1 89 ? 9.461 -1.540 17.268 1.00 88.56 89 MET A C 1
ATOM 694 O O . MET A 1 89 ? 8.838 -1.630 18.327 1.00 88.56 89 MET A O 1
ATOM 698 N N . MET A 1 90 ? 9.822 -0.366 16.751 1.00 83.88 90 MET A N 1
ATOM 699 C CA . MET A 1 90 ? 9.593 0.904 17.432 1.00 83.88 90 MET A CA 1
ATOM 700 C C . MET A 1 90 ? 8.102 1.253 17.473 1.00 83.88 90 MET A C 1
ATOM 702 O O . MET A 1 90 ? 7.578 1.587 18.535 1.00 83.88 90 MET A O 1
ATOM 706 N N . THR A 1 91 ? 7.411 1.093 16.343 1.00 79.75 91 THR A N 1
ATOM 707 C CA . THR A 1 91 ? 5.972 1.381 16.209 1.00 79.75 91 THR A CA 1
ATOM 708 C C . THR A 1 91 ? 5.089 0.397 16.973 1.00 79.75 91 THR A C 1
ATOM 710 O O . THR A 1 91 ? 4.007 0.766 17.416 1.00 79.75 91 THR A O 1
ATOM 713 N N . ASN A 1 92 ? 5.552 -0.836 17.196 1.00 77.25 92 ASN A N 1
ATOM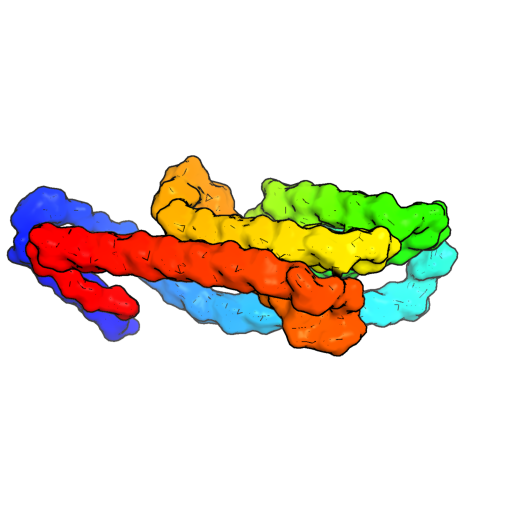 714 C CA . ASN A 1 92 ? 4.829 -1.803 18.020 1.00 77.25 92 ASN A CA 1
ATOM 715 C C . ASN A 1 92 ? 5.058 -1.630 19.530 1.00 77.25 92 ASN A C 1
ATOM 717 O O . ASN A 1 92 ? 4.241 -2.104 20.317 1.00 77.25 92 ASN A O 1
ATOM 721 N N . ARG A 1 93 ? 6.170 -1.014 19.957 1.00 73.56 93 ARG A N 1
ATOM 722 C CA . ARG A 1 93 ? 6.546 -0.938 21.381 1.00 73.56 93 ARG A CA 1
ATOM 723 C C . ARG A 1 93 ? 6.152 0.371 22.058 1.00 73.56 93 ARG A C 1
ATOM 725 O O . ARG A 1 93 ? 6.015 0.385 23.280 1.00 73.56 93 ARG A O 1
ATOM 732 N N . PHE A 1 94 ? 5.985 1.457 21.308 1.00 66.62 94 PHE A N 1
ATOM 733 C CA . PHE A 1 94 ? 5.721 2.764 21.897 1.00 66.62 94 PHE A CA 1
ATOM 734 C C . PHE A 1 94 ? 4.546 3.474 21.218 1.00 66.62 94 PHE A C 1
ATOM 736 O O . PHE A 1 94 ? 4.649 3.927 20.085 1.00 66.62 94 PHE A O 1
ATOM 743 N N . GLU A 1 95 ? 3.450 3.656 21.952 1.00 60.53 95 GLU A N 1
ATOM 744 C CA . GLU A 1 95 ? 2.250 4.373 21.496 1.00 60.53 95 GLU A CA 1
ATOM 745 C C . GLU A 1 95 ? 2.417 5.901 21.625 1.00 60.53 95 GLU A C 1
ATOM 747 O O . GLU A 1 95 ? 1.668 6.575 22.332 1.00 60.53 95 GLU A O 1
ATOM 752 N N . LYS A 1 96 ? 3.452 6.476 21.000 1.00 66.19 96 LYS A N 1
ATOM 753 C CA . LYS A 1 96 ? 3.660 7.934 20.983 1.00 66.19 96 LYS A CA 1
ATOM 754 C C . LYS A 1 96 ? 3.683 8.454 19.555 1.00 66.19 96 LYS A C 1
ATOM 756 O O . LYS A 1 96 ? 4.404 7.941 18.711 1.00 66.19 96 LYS A O 1
ATOM 761 N N . LEU A 1 97 ? 2.993 9.565 19.323 1.00 61.53 97 LEU A N 1
ATOM 762 C CA . LEU A 1 97 ? 2.849 10.182 18.000 1.00 61.53 97 LEU A CA 1
ATOM 763 C C . LEU A 1 97 ? 4.197 10.503 17.323 1.00 61.53 97 LEU A C 1
ATOM 765 O O . LEU A 1 97 ? 4.362 10.278 16.132 1.00 61.53 97 LEU A O 1
ATOM 769 N N . ILE A 1 98 ? 5.192 10.953 18.095 1.00 63.8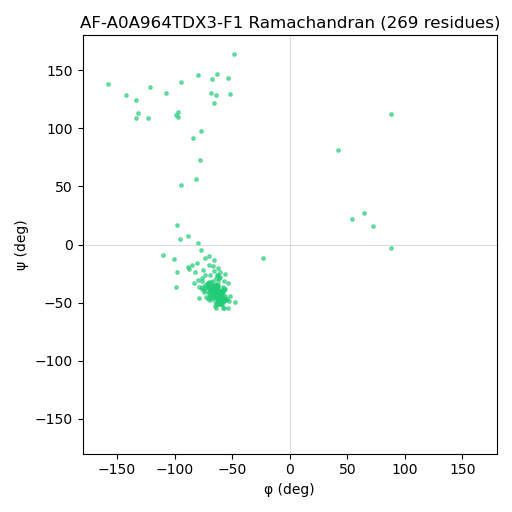1 98 ILE A N 1
ATOM 770 C CA . ILE A 1 98 ? 6.557 11.222 17.598 1.00 63.81 98 ILE A CA 1
ATOM 771 C C . ILE A 1 98 ? 7.231 9.940 17.083 1.00 63.81 98 ILE A C 1
ATOM 773 O O . ILE A 1 98 ? 7.964 9.960 16.096 1.00 63.81 98 ILE A O 1
ATOM 777 N N . ILE A 1 99 ? 6.978 8.820 17.760 1.00 73.00 99 ILE A N 1
ATOM 778 C CA . ILE A 1 99 ? 7.534 7.513 17.411 1.00 73.00 99 ILE A CA 1
ATOM 779 C C . ILE A 1 99 ? 6.864 6.985 16.143 1.00 73.00 99 ILE A C 1
ATOM 781 O O . ILE A 1 99 ? 7.548 6.392 15.313 1.00 73.00 99 ILE A O 1
ATOM 785 N N . ASP A 1 100 ? 5.583 7.283 15.937 1.00 70.69 100 ASP A N 1
ATOM 786 C CA . ASP A 1 100 ? 4.899 6.963 14.687 1.00 70.69 100 ASP A CA 1
ATOM 787 C C . ASP A 1 100 ? 5.526 7.703 13.501 1.00 70.69 100 ASP A C 1
ATOM 789 O O . ASP A 1 100 ? 5.846 7.070 12.500 1.00 70.69 100 ASP A O 1
ATOM 793 N N . THR A 1 101 ? 5.785 9.012 13.615 1.00 77.44 101 THR A N 1
ATOM 794 C CA . THR A 1 101 ? 6.421 9.782 12.529 1.00 77.44 101 THR A CA 1
ATOM 795 C C . THR A 1 101 ? 7.817 9.251 12.203 1.00 77.44 101 THR A C 1
ATOM 797 O O . THR A 1 101 ? 8.136 9.015 11.041 1.00 77.44 101 THR A O 1
ATOM 800 N N . PHE A 1 102 ? 8.652 9.029 13.224 1.00 80.94 102 PHE A N 1
ATOM 801 C CA . PHE A 1 102 ? 10.016 8.534 13.028 1.00 80.94 102 PHE A CA 1
ATOM 802 C C . PHE A 1 102 ? 10.033 7.097 12.491 1.00 80.94 102 PHE A C 1
ATOM 804 O O . PHE A 1 102 ? 10.809 6.779 11.593 1.00 80.94 102 PHE A O 1
ATOM 811 N N . GLY A 1 103 ? 9.139 6.240 12.992 1.00 85.81 103 GLY A N 1
ATOM 812 C CA . GLY A 1 103 ? 8.974 4.870 12.518 1.00 85.81 103 GLY A CA 1
ATOM 813 C C . GLY A 1 103 ? 8.555 4.823 11.053 1.00 85.81 103 GLY A C 1
ATOM 814 O O . GLY A 1 103 ? 9.140 4.070 10.281 1.00 85.81 103 GLY A O 1
ATOM 815 N N . VAL A 1 104 ? 7.615 5.678 10.643 1.00 84.69 104 VAL A N 1
ATOM 816 C CA . VAL A 1 104 ? 7.210 5.832 9.237 1.00 84.69 104 VAL A CA 1
ATOM 817 C C . VAL A 1 104 ? 8.388 6.271 8.369 1.00 84.69 104 VAL A C 1
ATOM 819 O O . VAL A 1 104 ? 8.628 5.659 7.329 1.00 84.69 104 VAL A O 1
ATOM 822 N N . SER A 1 105 ? 9.158 7.275 8.800 1.00 86.38 105 SER A N 1
ATOM 823 C CA . SER A 1 105 ? 10.345 7.721 8.061 1.00 86.38 105 SER A CA 1
ATOM 824 C C . SER A 1 105 ? 11.351 6.586 7.879 1.00 86.38 105 SER A C 1
ATOM 826 O O . SER A 1 105 ? 11.763 6.313 6.752 1.00 86.38 105 SER A O 1
ATOM 828 N N . CYS A 1 106 ? 11.717 5.894 8.966 1.00 89.56 106 CYS A N 1
ATOM 829 C CA . CYS A 1 106 ? 12.623 4.744 8.921 1.00 89.56 106 CYS A CA 1
ATOM 830 C C . CYS A 1 106 ? 12.089 3.640 8.008 1.00 89.56 106 CYS A C 1
ATOM 832 O O . CYS A 1 106 ? 12.855 3.067 7.243 1.00 89.56 106 CYS A O 1
ATOM 834 N N . TYR A 1 107 ? 10.787 3.371 8.039 1.00 91.19 107 TYR A N 1
ATOM 835 C CA . TYR A 1 107 ? 10.171 2.352 7.200 1.00 91.19 107 TYR A CA 1
ATOM 836 C C . TYR A 1 107 ? 10.313 2.669 5.706 1.00 91.19 107 TYR A C 1
ATOM 838 O O . TYR A 1 107 ? 10.803 1.837 4.944 1.00 91.19 107 TYR A O 1
ATOM 846 N N . ILE A 1 108 ? 9.953 3.890 5.297 1.00 90.00 108 ILE A N 1
ATOM 847 C CA . ILE A 1 108 ? 10.041 4.338 3.898 1.00 90.00 108 ILE A CA 1
ATOM 848 C C . ILE A 1 108 ? 11.497 4.332 3.425 1.00 90.00 108 ILE A C 1
ATOM 850 O O . ILE A 1 108 ? 11.805 3.792 2.367 1.00 90.00 108 ILE A O 1
ATOM 854 N N . LEU A 1 109 ? 12.411 4.879 4.231 1.00 90.38 109 LEU A N 1
ATOM 855 C CA . LEU A 1 109 ? 13.846 4.868 3.939 1.00 90.38 109 LEU A CA 1
ATOM 856 C C . LEU A 1 109 ? 14.405 3.455 3.822 1.00 90.38 109 LEU A C 1
ATOM 858 O O . LEU A 1 109 ? 15.211 3.180 2.936 1.00 90.38 109 LEU A O 1
ATOM 862 N N . GLY A 1 110 ? 13.986 2.577 4.729 1.00 92.75 110 GLY A N 1
ATOM 863 C CA . GLY A 1 110 ? 14.386 1.185 4.752 1.00 92.75 110 GLY A CA 1
ATOM 864 C C . GLY A 1 110 ? 13.995 0.475 3.462 1.00 92.75 110 GLY A C 1
ATOM 865 O O . GLY A 1 110 ? 14.848 -0.161 2.847 1.00 92.75 110 GLY A O 1
ATOM 866 N N . PHE A 1 111 ? 12.751 0.661 3.001 1.00 92.19 111 PHE A N 1
ATOM 867 C CA . PHE A 1 111 ? 12.292 0.150 1.706 1.00 92.19 111 PHE A CA 1
ATOM 868 C C . PHE A 1 111 ? 13.081 0.734 0.535 1.00 92.19 111 PHE A C 1
ATOM 870 O O . PHE A 1 111 ? 13.543 -0.025 -0.311 1.00 92.19 111 PHE A O 1
ATOM 877 N N . SER A 1 112 ? 13.292 2.051 0.500 1.00 91.12 112 SER A N 1
ATOM 878 C CA . SER A 1 112 ? 14.060 2.693 -0.572 1.00 91.12 112 SER A CA 1
ATOM 879 C C . SER A 1 112 ? 15.487 2.144 -0.666 1.00 91.12 112 SER A C 1
ATOM 881 O O . SER A 1 112 ? 15.934 1.777 -1.749 1.00 91.12 112 SER A O 1
ATOM 883 N N . LEU A 1 113 ? 16.194 2.029 0.464 1.00 91.88 113 LEU A N 1
ATOM 884 C CA . LEU A 1 113 ? 17.547 1.465 0.508 1.00 91.88 113 LEU A CA 1
ATOM 885 C C . LEU A 1 113 ? 17.568 -0.014 0.127 1.00 91.88 113 LEU A C 1
ATOM 887 O O . LEU A 1 113 ? 18.456 -0.439 -0.607 1.00 91.88 113 LEU A O 1
ATOM 891 N N . PHE A 1 114 ? 16.596 -0.787 0.609 1.00 94.50 114 PHE A N 1
ATOM 892 C CA . PHE A 1 114 ? 16.464 -2.202 0.283 1.00 94.50 114 PHE A CA 1
ATOM 893 C C . PHE A 1 114 ? 16.286 -2.411 -1.226 1.00 94.50 114 PHE A C 1
ATOM 895 O O . PHE A 1 114 ? 17.020 -3.195 -1.822 1.00 94.50 114 PHE A O 1
ATOM 902 N N . VAL A 1 115 ? 15.384 -1.655 -1.859 1.00 93.69 115 VAL A N 1
ATOM 903 C CA . VAL A 1 115 ? 15.134 -1.718 -3.307 1.00 93.69 115 VAL A CA 1
ATOM 904 C C . VAL A 1 115 ? 16.377 -1.327 -4.104 1.00 93.69 115 VAL A C 1
ATOM 906 O O . VAL A 1 115 ? 16.791 -2.071 -4.990 1.00 93.69 115 VAL A O 1
ATOM 909 N N . VAL A 1 116 ? 17.018 -0.202 -3.765 1.00 91.31 116 VAL A N 1
ATOM 910 C CA . VAL A 1 116 ? 18.247 0.243 -4.447 1.00 91.31 116 VAL A CA 1
ATOM 911 C C . VAL A 1 116 ? 19.363 -0.792 -4.296 1.00 91.31 116 VAL A C 1
ATOM 913 O O . VAL A 1 116 ? 20.078 -1.068 -5.259 1.00 91.31 116 VAL A O 1
ATOM 916 N N . ALA A 1 117 ? 19.500 -1.405 -3.118 1.00 93.50 117 ALA A N 1
ATOM 917 C CA . ALA A 1 117 ? 20.497 -2.440 -2.887 1.00 93.50 117 ALA A CA 1
ATOM 918 C C . ALA A 1 117 ? 20.237 -3.697 -3.726 1.00 93.50 117 ALA A C 1
ATOM 920 O O . ALA A 1 117 ? 21.178 -4.233 -4.301 1.00 93.50 117 ALA A O 1
ATOM 921 N N . LEU A 1 118 ? 18.982 -4.148 -3.830 1.00 94.12 118 LEU A N 1
ATOM 922 C CA . LEU A 1 118 ? 18.629 -5.309 -4.648 1.00 94.12 118 LEU A CA 1
ATOM 923 C C . LEU A 1 118 ? 18.906 -5.071 -6.136 1.00 94.12 118 LEU A C 1
ATOM 925 O O . LEU A 1 118 ? 19.530 -5.915 -6.773 1.00 94.12 118 LEU A O 1
ATOM 929 N N . PHE A 1 119 ? 18.546 -3.905 -6.677 1.00 92.31 119 PHE A N 1
ATOM 930 C CA . PHE A 1 119 ? 18.922 -3.558 -8.052 1.00 92.31 119 PHE A CA 1
ATOM 931 C C . PHE A 1 119 ? 20.441 -3.478 -8.241 1.00 92.31 119 PHE A C 1
ATOM 933 O O . PHE A 1 119 ? 20.966 -3.907 -9.261 1.00 92.31 119 PHE A O 1
ATOM 940 N N . SER A 1 120 ? 21.171 -2.991 -7.237 1.00 90.81 120 SER A N 1
ATOM 941 C CA . SER A 1 120 ? 22.639 -2.936 -7.268 1.00 90.81 120 SER A CA 1
ATOM 942 C C . SER A 1 120 ? 23.304 -4.319 -7.175 1.00 90.81 120 SER A C 1
ATOM 944 O O . SER A 1 120 ? 24.487 -4.448 -7.484 1.00 90.81 120 SER A O 1
ATOM 946 N N . PHE A 1 121 ? 22.572 -5.346 -6.735 1.00 92.38 121 PHE A N 1
ATOM 947 C CA . PHE A 1 121 ? 22.986 -6.752 -6.778 1.00 92.38 121 PHE A CA 1
ATOM 948 C C . PHE A 1 121 ? 22.612 -7.447 -8.097 1.00 92.38 121 PHE A C 1
ATOM 950 O O . PHE A 1 121 ? 22.802 -8.656 -8.204 1.00 92.38 121 PHE A O 1
ATOM 957 N N . ASP A 1 122 ? 22.108 -6.703 -9.086 1.00 91.56 122 ASP A N 1
ATOM 958 C CA . ASP A 1 122 ? 21.704 -7.219 -10.400 1.00 91.56 122 ASP A CA 1
ATOM 959 C C . ASP A 1 122 ? 20.523 -8.211 -10.332 1.00 91.56 122 ASP A C 1
ATOM 961 O O . ASP A 1 122 ? 20.364 -9.091 -11.178 1.00 91.56 122 ASP A O 1
ATOM 965 N N . PHE A 1 123 ? 19.663 -8.080 -9.309 1.00 92.31 123 PHE A N 1
ATOM 966 C CA . PHE A 1 123 ? 18.379 -8.783 -9.299 1.00 92.31 123 PHE A CA 1
ATOM 967 C C . PHE A 1 123 ? 17.464 -8.221 -10.386 1.00 92.31 123 PHE A C 1
ATOM 969 O O . PHE A 1 123 ? 17.399 -7.010 -10.610 1.00 92.31 123 PHE A O 1
ATOM 976 N N . ARG A 1 124 ? 16.699 -9.113 -11.022 1.00 94.31 124 ARG A N 1
ATOM 977 C CA . ARG A 1 124 ? 15.669 -8.721 -11.984 1.00 94.31 124 ARG A CA 1
ATOM 978 C C . ARG A 1 124 ? 14.593 -7.891 -11.295 1.00 94.31 124 ARG A C 1
ATOM 980 O O . ARG A 1 124 ? 14.234 -8.171 -10.153 1.00 94.31 124 ARG A O 1
ATOM 987 N N . GLU A 1 125 ? 14.023 -6.933 -12.019 1.00 93.00 125 GLU A N 1
ATOM 988 C CA . GLU A 1 125 ? 12.946 -6.074 -11.515 1.00 93.00 125 GLU A CA 1
ATOM 989 C C . GLU A 1 125 ? 11.779 -6.878 -10.921 1.00 93.00 125 GLU A C 1
ATOM 991 O O . GLU A 1 125 ? 11.346 -6.584 -9.807 1.00 93.00 125 GLU A O 1
ATOM 996 N N . ASP A 1 126 ? 11.350 -7.950 -11.594 1.00 95.00 126 ASP A N 1
ATOM 997 C CA . ASP A 1 126 ? 10.294 -8.850 -11.111 1.00 95.00 126 ASP A CA 1
ATOM 998 C C . ASP A 1 126 ? 10.605 -9.430 -9.724 1.00 95.00 126 ASP A C 1
ATOM 1000 O O . ASP A 1 126 ? 9.762 -9.410 -8.824 1.00 95.00 126 ASP A O 1
ATOM 1004 N N . ASP A 1 127 ? 11.834 -9.919 -9.533 1.00 95.81 127 ASP A N 1
ATOM 1005 C CA . ASP A 1 127 ? 12.272 -10.536 -8.282 1.00 95.81 127 ASP A CA 1
ATOM 1006 C C . ASP A 1 127 ? 12.299 -9.494 -7.156 1.00 95.81 127 ASP A C 1
ATOM 1008 O O . ASP A 1 127 ? 11.841 -9.762 -6.042 1.00 95.81 127 ASP A O 1
ATOM 1012 N N . VAL A 1 128 ? 12.767 -8.277 -7.458 1.00 96.31 128 VAL A N 1
ATOM 1013 C CA . VAL A 1 128 ? 12.768 -7.152 -6.512 1.00 96.31 128 VAL A CA 1
ATOM 1014 C C . VAL A 1 128 ? 11.342 -6.793 -6.098 1.00 96.31 128 VAL A C 1
ATOM 1016 O O . VAL A 1 128 ? 11.056 -6.701 -4.901 1.00 96.31 128 VAL A O 1
ATOM 1019 N N . LEU A 1 129 ? 10.429 -6.630 -7.059 1.00 96.19 129 LEU A N 1
ATOM 1020 C CA . LEU A 1 129 ? 9.032 -6.283 -6.792 1.00 96.19 129 LEU A CA 1
ATOM 1021 C C . LEU A 1 129 ? 8.329 -7.365 -5.960 1.00 96.19 129 LEU A C 1
ATOM 1023 O O . LEU A 1 129 ? 7.617 -7.038 -5.007 1.00 96.19 129 LEU A O 1
ATOM 1027 N N . LEU A 1 130 ? 8.569 -8.647 -6.250 1.00 96.56 130 LEU A N 1
ATOM 1028 C CA . LEU A 1 130 ? 8.023 -9.757 -5.465 1.00 96.56 130 LEU A CA 1
ATOM 1029 C C . LEU A 1 130 ? 8.565 -9.775 -4.030 1.00 96.56 130 LEU A C 1
ATOM 1031 O O . LEU A 1 130 ? 7.788 -9.944 -3.087 1.00 96.56 130 LEU A O 1
ATOM 1035 N N . MET A 1 131 ? 9.867 -9.546 -3.828 1.00 96.38 131 MET A N 1
ATOM 1036 C CA . MET A 1 131 ? 10.448 -9.448 -2.482 1.00 96.38 131 MET A CA 1
ATOM 1037 C C . MET A 1 131 ? 9.857 -8.279 -1.685 1.00 96.38 131 MET A C 1
ATOM 1039 O O . MET A 1 131 ? 9.558 -8.430 -0.498 1.00 96.38 131 MET A O 1
ATOM 1043 N N . VAL A 1 132 ? 9.639 -7.131 -2.332 1.00 96.31 132 VAL A N 1
ATOM 1044 C CA . VAL A 1 132 ? 9.001 -5.954 -1.723 1.00 96.31 132 VAL A CA 1
ATOM 1045 C C . VAL A 1 132 ? 7.559 -6.257 -1.315 1.00 96.31 132 VAL A C 1
ATOM 1047 O O . VAL A 1 132 ? 7.170 -5.913 -0.198 1.00 96.31 132 VAL A O 1
ATOM 1050 N N . ILE A 1 133 ? 6.785 -6.952 -2.158 1.00 96.88 133 ILE A N 1
ATOM 1051 C CA . ILE A 1 133 ? 5.420 -7.396 -1.824 1.00 96.88 133 ILE A CA 1
ATOM 1052 C C . ILE A 1 133 ? 5.440 -8.310 -0.599 1.00 96.88 133 ILE A C 1
ATOM 1054 O O . ILE A 1 133 ? 4.689 -8.079 0.349 1.00 96.88 133 ILE A O 1
ATOM 1058 N N . VAL A 1 134 ? 6.311 -9.323 -0.584 1.00 96.56 134 VAL A N 1
ATOM 1059 C CA . VAL A 1 134 ? 6.427 -10.255 0.548 1.00 96.56 134 VAL A CA 1
ATOM 1060 C C . VAL A 1 134 ? 6.771 -9.501 1.833 1.00 96.56 134 VAL A C 1
ATOM 1062 O O . VAL A 1 134 ? 6.137 -9.720 2.865 1.00 96.56 134 VAL A O 1
ATOM 1065 N N . LEU A 1 135 ? 7.719 -8.566 1.781 1.00 95.75 135 LEU A N 1
ATOM 1066 C CA . LEU A 1 135 ? 8.132 -7.783 2.943 1.00 95.75 135 LEU A CA 1
ATOM 1067 C C . LEU A 1 135 ? 7.034 -6.826 3.436 1.00 95.75 135 LEU A C 1
ATOM 1069 O O . LEU A 1 135 ? 6.840 -6.669 4.645 1.00 95.75 135 LEU A O 1
ATOM 1073 N N . ALA A 1 136 ? 6.285 -6.214 2.518 1.00 95.56 136 ALA A N 1
ATOM 1074 C CA . ALA A 1 136 ? 5.149 -5.362 2.850 1.00 95.56 136 ALA A CA 1
ATOM 1075 C C . ALA A 1 136 ? 4.010 -6.176 3.488 1.00 95.56 136 ALA A C 1
ATOM 1077 O O . ALA A 1 136 ? 3.450 -5.755 4.501 1.00 95.56 136 ALA A O 1
ATOM 1078 N N . LEU A 1 137 ? 3.719 -7.377 2.976 1.00 94.69 137 LEU A N 1
ATOM 1079 C CA . LEU A 1 137 ? 2.749 -8.293 3.583 1.00 94.69 137 LEU A CA 1
ATOM 1080 C C . LEU A 1 137 ? 3.193 -8.738 4.980 1.00 94.69 137 LEU A C 1
ATOM 1082 O O . LEU A 1 137 ? 2.398 -8.683 5.915 1.00 94.69 137 LEU A O 1
ATOM 1086 N N . ILE A 1 138 ? 4.464 -9.112 5.161 1.00 93.69 138 ILE A N 1
ATOM 1087 C CA . ILE A 1 138 ? 5.011 -9.446 6.486 1.00 93.69 138 ILE A CA 1
ATOM 1088 C C . ILE A 1 138 ? 4.816 -8.270 7.450 1.00 93.69 138 ILE A C 1
ATOM 1090 O O . ILE A 1 138 ? 4.318 -8.462 8.560 1.00 93.69 138 ILE A O 1
ATOM 1094 N N . THR A 1 139 ? 5.142 -7.048 7.025 1.00 91.69 139 THR A N 1
ATOM 1095 C CA . THR A 1 139 ? 4.935 -5.847 7.846 1.00 91.69 139 THR A CA 1
ATOM 1096 C C . THR A 1 139 ? 3.468 -5.667 8.227 1.00 91.69 139 THR A C 1
ATOM 1098 O O . THR A 1 139 ? 3.169 -5.429 9.398 1.00 91.69 139 THR A O 1
ATOM 1101 N N . LEU A 1 140 ? 2.553 -5.832 7.272 1.00 90.00 140 LEU A N 1
ATOM 1102 C CA . LEU A 1 140 ? 1.113 -5.712 7.483 1.00 90.00 140 LEU A CA 1
ATOM 1103 C C . LEU A 1 140 ? 0.594 -6.690 8.552 1.00 90.00 140 LEU A C 1
ATOM 1105 O O . LEU A 1 140 ? -0.268 -6.330 9.349 1.00 90.00 140 LEU A O 1
ATOM 1109 N N . PHE A 1 141 ? 1.147 -7.906 8.626 1.00 87.44 141 PHE A N 1
ATOM 1110 C CA . PHE A 1 141 ? 0.795 -8.875 9.673 1.00 87.44 141 PHE A CA 1
ATOM 1111 C C . PHE A 1 141 ? 1.433 -8.562 11.038 1.00 87.44 141 PHE A C 1
ATOM 1113 O O . PHE A 1 141 ? 0.862 -8.876 12.093 1.00 87.44 141 PHE A O 1
ATOM 1120 N N . LEU A 1 142 ? 2.625 -7.962 11.043 1.00 87.75 142 LEU A N 1
ATOM 1121 C CA . LEU A 1 142 ? 3.380 -7.683 12.265 1.00 87.75 142 LEU A CA 1
ATOM 1122 C C . LEU A 1 142 ? 2.946 -6.392 12.962 1.00 87.75 142 LEU A C 1
ATOM 1124 O O . LEU A 1 142 ? 3.011 -6.323 14.192 1.00 87.75 142 LEU A O 1
ATOM 1128 N N . VAL A 1 143 ? 2.522 -5.378 12.213 1.00 84.19 143 VAL A N 1
ATOM 1129 C CA . VAL A 1 143 ? 2.295 -4.028 12.734 1.00 84.19 143 VAL A CA 1
ATOM 1130 C C . VAL A 1 143 ? 0.834 -3.809 13.127 1.00 84.19 143 VAL A C 1
ATOM 1132 O O . VAL A 1 143 ? -0.087 -4.252 12.453 1.00 84.19 143 VAL A O 1
ATOM 1135 N N . LYS A 1 144 ? 0.619 -3.111 14.248 1.00 77.31 144 LYS A N 1
ATOM 1136 C CA . LYS A 1 144 ? -0.711 -2.624 14.676 1.00 77.31 144 LYS A CA 1
ATOM 1137 C C . LYS A 1 144 ? -0.938 -1.145 14.366 1.00 77.31 144 LYS A C 1
ATOM 1139 O O . LYS A 1 144 ? -2.048 -0.636 14.484 1.00 77.31 144 LYS A O 1
ATOM 1144 N N . ASN A 1 145 ? 0.129 -0.438 14.004 1.00 80.56 145 ASN A N 1
ATOM 1145 C CA . ASN A 1 145 ? 0.079 0.971 13.668 1.00 80.56 145 ASN A CA 1
ATOM 1146 C C . ASN A 1 145 ? -0.694 1.198 12.361 1.00 80.56 145 ASN A C 1
ATOM 1148 O O . ASN A 1 145 ? -0.408 0.582 11.328 1.00 80.56 145 ASN A O 1
ATOM 1152 N N . TYR A 1 146 ? -1.637 2.136 12.416 1.00 80.00 146 TYR A N 1
ATOM 1153 C CA . TYR A 1 146 ? -2.480 2.527 11.292 1.00 80.00 146 TYR A CA 1
ATOM 1154 C C . TYR A 1 146 ? -1.662 2.952 10.060 1.00 80.00 146 TYR A C 1
ATOM 1156 O O . TYR A 1 146 ? -1.917 2.486 8.952 1.00 80.00 146 TYR A O 1
ATOM 1164 N N . VAL A 1 147 ? -0.650 3.806 10.240 1.00 82.19 147 VAL A N 1
ATOM 1165 C CA . VAL A 1 147 ? 0.097 4.405 9.126 1.00 82.19 147 VAL A CA 1
ATOM 1166 C C . VAL A 1 147 ? 0.980 3.376 8.428 1.00 82.19 147 VAL A C 1
ATOM 1168 O O . VAL A 1 147 ? 0.954 3.291 7.204 1.00 82.19 147 VAL A O 1
ATOM 1171 N N . LEU A 1 148 ? 1.732 2.563 9.178 1.00 86.06 148 LEU A N 1
ATOM 1172 C CA . LEU A 1 148 ? 2.579 1.520 8.579 1.00 86.06 148 LEU A CA 1
ATOM 1173 C C . LEU A 1 148 ? 1.748 0.464 7.846 1.00 86.06 148 LEU A C 1
ATOM 1175 O O . LEU A 1 148 ? 2.150 0.010 6.776 1.00 86.06 148 LEU A O 1
ATOM 1179 N N . SER A 1 149 ? 0.585 0.101 8.390 1.00 88.50 149 SER A N 1
ATOM 1180 C CA . SER A 1 149 ? -0.337 -0.836 7.738 1.00 88.50 149 SER A CA 1
ATOM 1181 C C . SER A 1 149 ? -0.869 -0.258 6.426 1.00 88.50 149 SER A C 1
ATOM 1183 O O . SER A 1 149 ? -0.847 -0.933 5.399 1.00 88.50 149 SER A O 1
ATOM 1185 N N . PHE A 1 150 ? -1.264 1.020 6.434 1.00 87.25 150 PHE A N 1
ATOM 1186 C CA . PHE A 1 150 ? -1.705 1.731 5.236 1.00 87.25 150 PHE A CA 1
ATOM 1187 C C . PHE A 1 150 ? -0.603 1.800 4.167 1.00 87.25 150 PHE A C 1
ATOM 1189 O O . PHE A 1 150 ? -0.847 1.428 3.021 1.00 87.25 150 PHE A O 1
ATOM 1196 N N . ILE A 1 151 ? 0.617 2.212 4.539 1.00 89.38 151 ILE A N 1
ATOM 1197 C CA . ILE A 1 151 ? 1.755 2.283 3.607 1.00 89.38 151 ILE A CA 1
ATOM 1198 C C . ILE A 1 151 ? 2.066 0.896 3.044 1.00 89.38 151 ILE A C 1
ATOM 1200 O O . ILE A 1 151 ? 2.256 0.767 1.844 1.00 89.38 151 ILE A O 1
ATOM 1204 N N . SER A 1 152 ? 2.066 -0.148 3.875 1.00 93.06 152 SER A N 1
ATOM 1205 C CA . SER A 1 152 ? 2.334 -1.519 3.422 1.00 93.06 152 SER A CA 1
ATOM 1206 C C . SER A 1 152 ? 1.296 -2.000 2.410 1.00 93.06 152 SER A C 1
ATOM 1208 O O . SER A 1 152 ? 1.662 -2.546 1.372 1.00 93.06 152 SER A O 1
ATOM 1210 N N . MET A 1 153 ? 0.010 -1.749 2.669 1.00 93.56 153 MET A N 1
ATOM 1211 C CA . MET A 1 153 ? -1.064 -2.089 1.736 1.00 93.56 153 MET A CA 1
ATOM 1212 C C . MET A 1 153 ? -0.931 -1.327 0.408 1.00 93.56 153 MET A C 1
ATOM 1214 O O . MET A 1 153 ? -1.124 -1.904 -0.662 1.00 93.56 153 MET A O 1
ATOM 1218 N N . LEU A 1 154 ? -0.558 -0.044 0.469 1.00 92.69 154 LEU A N 1
ATOM 1219 C CA . LEU A 1 154 ? -0.322 0.785 -0.712 1.00 92.69 154 LEU A CA 1
ATOM 1220 C C . LEU A 1 154 ? 0.884 0.275 -1.514 1.00 92.69 154 LEU A C 1
ATOM 1222 O O . LEU A 1 154 ? 0.782 0.131 -2.730 1.00 92.69 154 LEU A O 1
ATOM 1226 N N . THR A 1 155 ? 1.989 -0.069 -0.845 1.00 94.62 155 THR A N 1
ATOM 1227 C CA . THR A 1 155 ? 3.180 -0.659 -1.472 1.00 94.62 155 THR A CA 1
ATOM 1228 C C . THR A 1 155 ? 2.832 -1.938 -2.227 1.00 94.62 155 THR A C 1
ATOM 1230 O O . THR A 1 155 ? 3.221 -2.075 -3.382 1.00 94.62 155 THR A O 1
ATOM 1233 N N . VAL A 1 156 ? 2.041 -2.838 -1.629 1.00 96.50 156 VAL A N 1
ATOM 1234 C CA . VAL A 1 156 ? 1.562 -4.051 -2.315 1.00 96.50 156 VAL A CA 1
ATOM 1235 C C . VAL A 1 156 ? 0.799 -3.687 -3.593 1.00 96.50 156 VAL A C 1
ATOM 1237 O O . VAL A 1 156 ? 1.098 -4.221 -4.660 1.00 96.50 156 VAL A O 1
ATOM 1240 N N . GLY A 1 157 ? -0.142 -2.741 -3.508 1.00 94.88 157 GLY A N 1
ATOM 1241 C CA . GLY A 1 157 ? -0.929 -2.295 -4.658 1.00 94.88 157 GLY A CA 1
ATOM 1242 C C . GLY A 1 157 ? -0.090 -1.687 -5.782 1.00 94.88 157 GLY A C 1
ATOM 1243 O O . GLY A 1 157 ? -0.332 -2.000 -6.947 1.00 94.88 157 GLY A O 1
ATOM 1244 N N . VAL A 1 158 ? 0.904 -0.861 -5.449 1.00 94.50 158 VAL A N 1
ATOM 1245 C CA . VAL A 1 158 ? 1.807 -0.239 -6.429 1.00 94.50 158 VAL A CA 1
ATOM 1246 C C . VAL A 1 158 ? 2.735 -1.272 -7.062 1.00 94.50 158 VAL A C 1
ATOM 1248 O O . VAL A 1 158 ? 2.893 -1.268 -8.280 1.00 94.50 158 VAL A O 1
ATOM 1251 N N . CYS A 1 159 ? 3.306 -2.194 -6.282 1.00 95.94 159 CYS A N 1
ATOM 1252 C CA . CYS A 1 159 ? 4.180 -3.238 -6.817 1.00 95.94 159 CYS A CA 1
ATOM 1253 C C . CYS A 1 159 ? 3.454 -4.173 -7.790 1.00 95.94 159 CYS A C 1
ATOM 1255 O O . CYS A 1 159 ? 4.048 -4.574 -8.785 1.00 95.94 159 CYS A O 1
ATOM 1257 N N . PHE A 1 160 ? 2.172 -4.476 -7.565 1.00 95.75 160 PHE A N 1
ATOM 1258 C CA . PHE A 1 160 ? 1.377 -5.224 -8.544 1.00 95.75 160 PHE A CA 1
ATOM 1259 C C . PHE A 1 160 ? 1.198 -4.465 -9.862 1.00 95.75 160 PHE A C 1
ATOM 1261 O O . PHE A 1 160 ? 1.330 -5.067 -10.924 1.00 95.75 160 PHE A O 1
ATOM 1268 N N . ILE A 1 161 ? 0.937 -3.154 -9.817 1.00 93.62 161 ILE A N 1
ATOM 1269 C CA . ILE A 1 161 ? 0.853 -2.332 -11.035 1.00 93.62 161 ILE A CA 1
ATOM 1270 C C . ILE A 1 161 ? 2.207 -2.306 -11.756 1.00 93.62 161 ILE A C 1
ATOM 1272 O O . ILE A 1 161 ? 2.254 -2.485 -12.969 1.00 93.62 161 ILE A O 1
ATOM 1276 N N . LEU A 1 162 ? 3.310 -2.132 -11.022 1.00 93.94 162 LEU A N 1
ATOM 1277 C CA . LEU A 1 162 ? 4.654 -2.148 -11.603 1.00 93.94 162 LEU A CA 1
ATOM 1278 C C . LEU A 1 162 ? 4.999 -3.503 -12.230 1.00 93.94 162 LEU A C 1
ATOM 1280 O O . LEU A 1 162 ? 5.551 -3.519 -13.321 1.00 93.94 162 LEU A O 1
ATOM 1284 N N . LEU A 1 163 ? 4.607 -4.625 -11.615 1.00 95.00 163 LEU A N 1
ATOM 1285 C CA . LEU A 1 163 ? 4.776 -5.957 -12.210 1.00 95.00 163 LEU A CA 1
ATOM 1286 C C . LEU A 1 163 ? 4.015 -6.092 -13.534 1.00 95.00 163 LEU A C 1
ATOM 1288 O O . LEU A 1 163 ? 4.548 -6.654 -14.487 1.00 95.00 163 LEU A O 1
ATOM 1292 N N . ILE A 1 164 ? 2.789 -5.562 -13.607 1.00 93.00 164 ILE A N 1
ATOM 1293 C CA . ILE A 1 164 ? 1.988 -5.562 -14.841 1.00 93.00 164 ILE A CA 1
ATOM 1294 C C . ILE A 1 164 ? 2.695 -4.774 -15.945 1.00 93.00 164 ILE A C 1
ATOM 1296 O O . ILE A 1 164 ? 2.740 -5.233 -17.085 1.00 93.00 164 ILE A O 1
ATOM 1300 N N . ILE A 1 165 ? 3.247 -3.607 -15.601 1.00 91.50 165 ILE A N 1
ATOM 1301 C CA . ILE A 1 165 ? 3.948 -2.736 -16.548 1.00 91.50 165 ILE A CA 1
ATOM 1302 C C . ILE A 1 165 ? 5.275 -3.362 -16.991 1.00 91.50 165 ILE A C 1
ATOM 1304 O O . ILE A 1 165 ? 5.529 -3.440 -18.186 1.00 91.50 165 ILE A O 1
ATOM 1308 N N . SER A 1 166 ? 6.090 -3.848 -16.053 1.00 91.44 166 SER A N 1
ATOM 1309 C CA . SER A 1 166 ? 7.417 -4.421 -16.330 1.00 91.44 166 SER A CA 1
ATOM 1310 C C . SER A 1 166 ? 7.343 -5.698 -17.183 1.00 91.44 166 SER A C 1
ATOM 1312 O O . SER A 1 166 ? 8.238 -5.968 -17.978 1.00 91.44 166 SER A O 1
ATOM 1314 N N . ASN A 1 167 ? 6.241 -6.454 -17.089 1.00 92.56 167 ASN A N 1
ATOM 1315 C CA . ASN A 1 167 ? 6.027 -7.672 -17.879 1.00 92.56 167 ASN A CA 1
ATOM 1316 C C . ASN A 1 167 ? 5.219 -7.449 -19.173 1.00 92.56 167 ASN A C 1
ATOM 1318 O O . ASN A 1 167 ? 4.872 -8.427 -19.832 1.00 92.56 167 ASN A O 1
ATOM 1322 N N . ASP A 1 168 ? 4.864 -6.206 -19.522 1.00 89.88 168 ASP A N 1
ATOM 1323 C CA . ASP A 1 168 ? 4.021 -5.871 -20.685 1.00 89.88 168 ASP A CA 1
ATOM 1324 C C . ASP A 1 168 ? 2.657 -6.611 -20.729 1.00 89.88 168 ASP A C 1
ATOM 1326 O O . ASP A 1 168 ? 2.017 -6.742 -21.775 1.00 89.88 168 ASP A O 1
ATOM 1330 N N . VAL A 1 169 ? 2.161 -7.094 -19.583 1.00 90.12 169 VAL A N 1
ATOM 1331 C CA . VAL A 1 169 ? 0.909 -7.871 -19.466 1.00 90.12 169 VAL A CA 1
ATOM 1332 C C . VAL A 1 169 ? -0.280 -6.975 -19.131 1.00 90.12 169 VAL A C 1
ATOM 1334 O O . VAL A 1 169 ? -1.043 -7.221 -18.197 1.00 90.12 169 VAL A O 1
ATOM 1337 N N . TYR A 1 170 ? -0.455 -5.913 -19.909 1.00 89.31 170 TYR A N 1
ATOM 1338 C CA . TYR A 1 170 ? -1.361 -4.806 -19.597 1.00 89.31 170 TYR A CA 1
ATOM 1339 C C . TYR A 1 170 ? -2.823 -5.209 -19.370 1.00 89.31 170 TYR A C 1
ATOM 1341 O O . TYR A 1 170 ? -3.482 -4.628 -18.515 1.00 89.31 170 TYR A O 1
ATOM 1349 N N . GLU A 1 171 ? -3.315 -6.256 -20.034 1.00 88.06 171 GLU A N 1
ATOM 1350 C CA . GLU A 1 171 ? -4.678 -6.784 -19.846 1.00 88.06 171 GLU A CA 1
ATOM 1351 C C . GLU A 1 171 ? -4.955 -7.263 -18.404 1.00 88.06 171 GLU A C 1
ATOM 1353 O O . GLU A 1 171 ? -6.099 -7.264 -17.940 1.00 88.06 171 GLU A O 1
ATOM 1358 N N . VAL A 1 172 ? -3.910 -7.617 -17.646 1.00 90.94 172 VAL A N 1
ATOM 1359 C CA . VAL A 1 172 ? -4.016 -8.032 -16.236 1.00 90.94 172 VAL A CA 1
ATOM 1360 C C . VAL A 1 172 ? -4.472 -6.875 -15.336 1.00 90.94 172 VAL A C 1
ATOM 1362 O O . VAL A 1 172 ? -5.020 -7.115 -14.257 1.00 90.94 172 VAL A O 1
ATOM 1365 N N . ILE A 1 173 ? -4.360 -5.618 -15.782 1.00 91.00 173 ILE A N 1
ATOM 1366 C CA . ILE A 1 173 ? -4.850 -4.459 -15.023 1.00 91.00 173 ILE A CA 1
ATOM 1367 C C . ILE A 1 173 ? -6.366 -4.522 -14.770 1.00 91.00 173 ILE A C 1
ATOM 1369 O O . ILE A 1 173 ? -6.846 -4.024 -13.748 1.00 91.00 173 ILE A O 1
ATOM 1373 N N . HIS A 1 174 ? -7.132 -5.184 -15.646 1.00 90.94 174 HIS A N 1
ATOM 1374 C CA . HIS A 1 174 ? -8.558 -5.423 -15.420 1.00 90.94 174 HIS A CA 1
ATOM 1375 C C . HIS A 1 174 ? -8.780 -6.361 -14.236 1.00 90.94 174 HIS A C 1
ATOM 1377 O O . HIS A 1 174 ? -9.618 -6.078 -13.379 1.00 90.94 174 HIS A O 1
ATOM 1383 N N . VAL A 1 175 ? -7.993 -7.438 -14.152 1.00 92.31 175 VAL A N 1
ATOM 1384 C CA . VAL A 1 175 ? -8.042 -8.397 -13.039 1.00 92.31 175 VAL A CA 1
ATOM 1385 C C . VAL A 1 175 ? -7.655 -7.708 -11.736 1.00 92.31 175 VAL A C 1
ATOM 1387 O O . VAL A 1 175 ? -8.375 -7.841 -10.750 1.00 92.31 175 VAL A O 1
ATOM 1390 N N . TYR A 1 176 ? -6.582 -6.913 -11.748 1.00 93.56 176 TYR A N 1
ATOM 1391 C CA . TYR A 1 176 ? -6.182 -6.080 -10.614 1.00 93.56 176 TYR A CA 1
ATOM 1392 C C . TYR A 1 176 ? -7.339 -5.186 -10.147 1.00 93.56 176 TYR A C 1
ATOM 1394 O O . TYR A 1 176 ? -7.754 -5.239 -8.991 1.00 93.56 176 TYR A O 1
ATOM 1402 N N . THR A 1 177 ? -7.921 -4.408 -11.058 1.00 92.56 177 THR A N 1
ATOM 1403 C CA . THR A 1 177 ? -8.968 -3.435 -10.721 1.00 92.56 177 THR A CA 1
ATOM 1404 C C . THR A 1 177 ? -10.221 -4.120 -10.166 1.00 92.56 177 THR A C 1
ATOM 1406 O O . THR A 1 177 ? -10.788 -3.664 -9.172 1.00 92.56 177 THR A O 1
ATOM 1409 N N . VAL A 1 178 ? -10.629 -5.248 -10.758 1.00 93.12 178 VAL A N 1
ATOM 1410 C CA . VAL A 1 178 ? -11.756 -6.060 -10.274 1.00 93.12 178 VAL A CA 1
ATOM 1411 C C . VAL A 1 178 ? -11.463 -6.660 -8.901 1.00 93.12 178 VAL A C 1
ATOM 1413 O O . VAL A 1 178 ? -12.322 -6.597 -8.025 1.00 93.12 178 VAL A O 1
ATOM 1416 N N . LEU A 1 179 ? -10.261 -7.196 -8.681 1.00 94.38 179 LEU A N 1
ATOM 1417 C CA . LEU A 1 179 ? -9.864 -7.779 -7.400 1.00 94.38 179 LEU A CA 1
ATOM 1418 C C . LEU A 1 179 ? -9.976 -6.754 -6.263 1.00 94.38 179 LEU A C 1
ATOM 1420 O O . LEU A 1 179 ? -10.575 -7.041 -5.226 1.00 94.38 179 LEU A O 1
ATOM 1424 N N . TYR A 1 180 ? -9.461 -5.540 -6.476 1.00 93.56 180 TYR A N 1
ATOM 1425 C CA . TYR A 1 180 ? -9.556 -4.464 -5.489 1.00 93.56 180 TYR A CA 1
ATOM 1426 C C . TYR A 1 180 ? -10.998 -3.964 -5.295 1.00 93.56 180 TYR A C 1
ATOM 1428 O O . TYR A 1 180 ? -11.387 -3.685 -4.162 1.00 93.56 180 TYR A O 1
ATOM 1436 N N . ALA A 1 181 ? -11.821 -3.914 -6.350 1.00 93.38 181 ALA A N 1
ATOM 1437 C CA . ALA A 1 181 ? -13.239 -3.552 -6.245 1.00 93.38 181 ALA A CA 1
ATOM 1438 C C . ALA A 1 181 ? -14.061 -4.580 -5.445 1.00 93.38 181 ALA A C 1
ATOM 1440 O O . ALA A 1 181 ? -14.872 -4.211 -4.591 1.00 93.38 181 ALA A O 1
ATOM 1441 N N . VAL A 1 182 ? -13.841 -5.875 -5.699 1.00 93.25 182 VAL A N 1
ATOM 1442 C CA . VAL A 1 182 ? -14.475 -6.970 -4.951 1.00 93.25 182 VAL A CA 1
ATOM 1443 C C . VAL A 1 182 ? -14.030 -6.931 -3.492 1.00 93.25 182 VAL A C 1
ATOM 1445 O O . VAL A 1 182 ? -14.876 -6.989 -2.603 1.00 93.25 182 VAL A O 1
ATOM 1448 N N . GLY A 1 183 ? -12.728 -6.755 -3.240 1.00 90.94 183 GLY A N 1
ATOM 1449 C CA . GLY A 1 183 ? -12.187 -6.605 -1.889 1.00 90.94 183 GLY A CA 1
ATOM 1450 C C . GLY A 1 183 ? -12.835 -5.449 -1.127 1.00 90.94 183 GLY A C 1
ATOM 1451 O O . GLY A 1 183 ? -13.292 -5.635 -0.003 1.00 90.94 183 GLY A O 1
ATOM 1452 N N . LEU A 1 184 ? -12.964 -4.273 -1.751 1.00 90.62 184 LEU A N 1
ATOM 1453 C CA . LEU A 1 184 ? -13.658 -3.127 -1.153 1.00 90.62 184 LEU A CA 1
ATOM 1454 C C . LEU A 1 184 ? -15.123 -3.414 -0.842 1.00 90.62 184 LEU A C 1
ATOM 1456 O O . LEU A 1 184 ? -15.595 -3.081 0.242 1.00 90.62 184 LEU A O 1
ATOM 1460 N N . THR A 1 185 ? -15.828 -4.043 -1.781 1.00 90.44 185 THR A N 1
ATOM 1461 C CA . THR A 1 185 ? -17.234 -4.421 -1.597 1.00 90.44 185 THR A CA 1
ATOM 1462 C C . THR A 1 185 ? -17.383 -5.361 -0.402 1.00 90.44 185 THR A C 1
ATOM 1464 O O . THR A 1 185 ? -18.259 -5.162 0.434 1.00 90.44 185 THR A O 1
ATOM 1467 N N . PHE A 1 186 ? -16.484 -6.340 -0.278 1.00 88.44 186 PHE A N 1
ATOM 1468 C CA . PHE A 1 186 ? -16.438 -7.255 0.857 1.00 88.44 186 PHE A CA 1
ATOM 1469 C C . PHE A 1 186 ? -16.200 -6.522 2.185 1.00 88.44 186 PHE A C 1
ATOM 1471 O O . PHE A 1 186 ? -16.969 -6.716 3.123 1.00 88.44 186 PHE A O 1
ATOM 1478 N N . PHE A 1 187 ? -15.206 -5.626 2.255 1.00 85.19 187 PHE A N 1
ATOM 1479 C CA . PHE A 1 187 ? -14.941 -4.840 3.468 1.00 85.19 187 PHE A CA 1
ATOM 1480 C C . PHE A 1 187 ? -16.148 -4.008 3.909 1.00 85.19 187 PHE A C 1
ATOM 1482 O O . PHE A 1 187 ? -16.389 -3.892 5.105 1.00 85.19 187 PHE A O 1
ATOM 1489 N N . VAL A 1 188 ? -16.901 -3.440 2.962 1.00 84.31 188 VAL A N 1
ATOM 1490 C CA . VAL A 1 188 ? -18.076 -2.615 3.278 1.00 84.31 188 VAL A CA 1
ATOM 1491 C C . VAL A 1 188 ? -19.264 -3.459 3.743 1.00 84.31 188 VAL A C 1
ATOM 1493 O O . VAL A 1 188 ? -19.957 -3.059 4.671 1.00 84.31 188 VAL A O 1
ATOM 1496 N N . LEU A 1 189 ? -19.518 -4.610 3.119 1.00 84.44 189 LEU A N 1
ATOM 1497 C CA . LEU A 1 189 ? -20.686 -5.436 3.446 1.00 84.44 189 LEU A CA 1
ATOM 1498 C C . LEU A 1 189 ? -20.496 -6.265 4.717 1.00 84.44 189 LEU A C 1
ATOM 1500 O O . LEU A 1 189 ? -21.440 -6.447 5.480 1.00 84.44 189 LEU A O 1
ATOM 1504 N N . GLU A 1 190 ? -19.284 -6.760 4.960 1.00 81.06 190 GLU A N 1
ATOM 1505 C CA . GLU A 1 190 ? -18.979 -7.588 6.129 1.00 81.06 190 GLU A CA 1
ATOM 1506 C C . GLU A 1 190 ? -18.353 -6.802 7.286 1.00 81.06 190 GLU A C 1
ATOM 1508 O O . GLU A 1 190 ? -17.808 -7.405 8.209 1.00 81.06 190 GLU A O 1
ATOM 1513 N N . GLU A 1 191 ? -18.458 -5.470 7.287 1.00 76.06 191 GLU A N 1
ATOM 1514 C CA . GLU A 1 191 ? -17.885 -4.599 8.322 1.00 76.06 191 GLU A CA 1
ATOM 1515 C C . GLU A 1 191 ? -18.214 -5.098 9.743 1.00 76.06 191 GLU A C 1
ATOM 1517 O O . GLU A 1 191 ? -17.312 -5.313 10.554 1.00 76.06 191 GLU A O 1
ATOM 1522 N N . GLY A 1 192 ? -19.489 -5.397 10.020 1.00 68.00 192 GLY A N 1
ATOM 1523 C CA . GLY A 1 192 ? -19.929 -5.893 11.330 1.00 68.00 192 GLY A CA 1
ATOM 1524 C C . GLY A 1 192 ? -19.368 -7.272 11.705 1.00 68.00 192 GLY A C 1
ATOM 1525 O O . GLY A 1 192 ? -19.025 -7.505 12.864 1.00 68.00 192 GLY A O 1
ATOM 1526 N N . SER A 1 193 ? -19.215 -8.173 10.731 1.00 70.62 193 SER A N 1
ATOM 1527 C CA . SER A 1 193 ? -18.652 -9.518 10.932 1.00 70.62 193 SER A CA 1
ATOM 1528 C C . SER A 1 193 ? -17.137 -9.459 11.167 1.00 70.62 193 SER A C 1
ATOM 1530 O O . SER A 1 193 ? -16.612 -10.048 12.115 1.00 70.62 193 SER A O 1
ATOM 1532 N N . LEU A 1 194 ? -16.429 -8.664 10.358 1.00 69.94 194 LEU A N 1
ATOM 1533 C CA . LEU A 1 194 ? -14.981 -8.461 10.441 1.00 69.94 194 LEU A CA 1
ATOM 1534 C C . LEU A 1 194 ? -14.564 -7.811 11.764 1.00 69.94 194 LEU A C 1
ATOM 1536 O O . LEU A 1 194 ? -13.546 -8.191 12.349 1.00 69.94 194 LEU A O 1
ATOM 1540 N N . MET A 1 195 ? -15.365 -6.866 12.263 1.00 69.50 195 MET A N 1
ATOM 1541 C CA . MET A 1 195 ? -15.140 -6.226 13.560 1.00 69.50 195 MET A CA 1
ATOM 1542 C C . MET A 1 195 ? -15.416 -7.171 14.737 1.00 69.50 195 MET A C 1
ATOM 1544 O O . MET A 1 195 ? -14.723 -7.091 15.753 1.00 69.50 195 MET A O 1
ATOM 1548 N N . ALA A 1 196 ? -16.377 -8.089 14.600 1.00 69.62 196 ALA A N 1
ATOM 1549 C CA . ALA A 1 196 ? -16.712 -9.068 15.634 1.00 69.62 196 ALA A CA 1
ATOM 1550 C C . ALA A 1 196 ? -15.699 -10.226 15.728 1.00 69.62 196 ALA A C 1
ATOM 1552 O O . ALA A 1 196 ? -15.501 -10.783 16.807 1.00 69.62 196 ALA A O 1
ATOM 1553 N N . PHE A 1 197 ? -15.039 -10.589 14.622 1.00 64.31 197 PHE A N 1
ATOM 1554 C CA . PHE A 1 197 ? -14.196 -11.786 14.548 1.00 64.31 197 PHE A CA 1
ATOM 1555 C C . PHE A 1 197 ? -12.873 -11.675 15.325 1.00 64.31 197 PHE A C 1
ATOM 1557 O O . PHE A 1 197 ? -12.423 -12.658 15.916 1.00 64.31 197 PHE A O 1
ATOM 1564 N N . ALA A 1 198 ? -12.220 -10.504 15.348 1.00 66.88 198 ALA A N 1
ATOM 1565 C CA . ALA A 1 198 ? -10.983 -10.331 16.114 1.00 66.88 198 ALA A CA 1
ATOM 1566 C C . ALA A 1 198 ? -10.666 -8.865 16.471 1.00 66.88 198 ALA A C 1
ATOM 1568 O O . ALA A 1 198 ? -10.657 -8.004 15.589 1.00 66.88 198 ALA A O 1
ATOM 1569 N N . PRO A 1 199 ? -10.206 -8.576 17.707 1.00 67.19 199 PRO A N 1
ATOM 1570 C CA . PRO A 1 199 ? -9.781 -7.227 18.102 1.00 67.19 199 PRO A CA 1
ATOM 1571 C C . PRO A 1 199 ? -8.576 -6.707 17.297 1.00 67.19 199 PRO A C 1
ATOM 1573 O O . PRO A 1 199 ? -8.354 -5.501 17.215 1.00 67.19 199 PRO A O 1
ATOM 1576 N N . ARG A 1 200 ? -7.795 -7.602 16.671 1.00 65.38 200 ARG A N 1
ATOM 1577 C CA . ARG A 1 200 ? -6.703 -7.237 15.752 1.00 65.38 200 ARG A CA 1
ATOM 1578 C C . ARG A 1 200 ? -7.217 -6.789 14.381 1.00 65.38 200 ARG A C 1
ATOM 1580 O O . ARG A 1 200 ? -6.651 -5.862 13.811 1.00 65.38 200 ARG A O 1
ATOM 1587 N N . MET A 1 201 ? -8.286 -7.414 13.879 1.00 67.69 201 MET A N 1
ATOM 1588 C CA . MET A 1 201 ? -8.934 -7.010 12.625 1.00 67.69 201 MET A CA 1
ATOM 1589 C C . MET A 1 201 ? -9.554 -5.623 12.760 1.00 67.69 201 MET A C 1
ATOM 1591 O O . MET A 1 201 ? -9.433 -4.830 11.839 1.00 67.69 201 MET A O 1
ATOM 1595 N N . LEU A 1 202 ? -10.078 -5.273 13.938 1.00 69.19 202 LEU A N 1
ATOM 1596 C CA . LEU A 1 202 ? -10.595 -3.930 14.214 1.00 69.19 202 LEU A CA 1
ATOM 1597 C C . LEU A 1 202 ? -9.545 -2.819 14.000 1.00 69.19 202 LEU A C 1
ATOM 1599 O O . LEU A 1 202 ? -9.871 -1.755 13.491 1.00 69.19 202 LEU A O 1
ATOM 1603 N N . GLN A 1 203 ? -8.278 -3.060 14.360 1.00 69.56 203 GLN A N 1
ATOM 1604 C CA . GLN A 1 203 ? -7.199 -2.069 14.205 1.00 69.56 203 GLN A CA 1
ATOM 1605 C C . GLN A 1 203 ? -6.660 -1.982 12.769 1.00 69.56 203 GLN A C 1
ATOM 1607 O O . GLN A 1 203 ? -6.201 -0.922 12.344 1.00 69.56 203 GLN A O 1
ATOM 1612 N N . LEU A 1 204 ? -6.700 -3.096 12.033 1.00 78.81 204 LEU A N 1
ATOM 1613 C CA . LEU A 1 204 ? -6.232 -3.196 10.648 1.00 78.81 204 LEU A CA 1
ATOM 1614 C C . LEU A 1 204 ? -7.320 -2.846 9.629 1.00 78.81 204 LEU A C 1
ATOM 1616 O O . LEU A 1 204 ? -6.991 -2.518 8.494 1.00 78.81 204 LEU A O 1
ATOM 1620 N N . TYR A 1 205 ? -8.591 -2.884 10.023 1.00 82.25 205 TYR A N 1
ATOM 1621 C CA . TYR A 1 205 ? -9.726 -2.661 9.135 1.00 82.25 205 TYR A CA 1
ATOM 1622 C C . TYR A 1 205 ? -9.663 -1.293 8.448 1.00 82.25 205 TYR A C 1
ATOM 1624 O O . TYR A 1 205 ? -9.645 -1.235 7.221 1.00 82.25 205 TYR A O 1
ATOM 1632 N N . ASP A 1 206 ? -9.540 -0.205 9.213 1.00 80.31 206 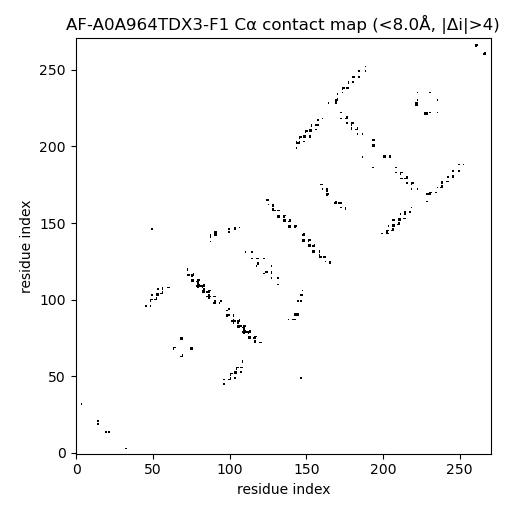ASP A N 1
ATOM 1633 C CA . ASP A 1 206 ? -9.475 1.148 8.650 1.00 80.31 206 ASP A CA 1
ATOM 1634 C C . ASP A 1 206 ? -8.291 1.348 7.680 1.00 80.31 206 ASP A C 1
ATOM 1636 O O . ASP A 1 206 ? -8.516 1.797 6.549 1.00 80.31 206 ASP A O 1
ATOM 1640 N N . PRO A 1 207 ? -7.031 1.014 8.044 1.00 83.81 207 PRO A N 1
ATOM 1641 C CA . PRO A 1 207 ? -5.906 1.209 7.136 1.00 83.81 207 PRO A CA 1
ATOM 1642 C C . PRO A 1 207 ? -5.949 0.264 5.929 1.00 83.81 207 PRO A C 1
ATOM 1644 O O . PRO A 1 207 ? -5.541 0.676 4.843 1.00 83.81 207 PRO A O 1
ATOM 1647 N N . LEU A 1 208 ? -6.476 -0.960 6.075 1.00 88.00 208 LEU A N 1
ATOM 1648 C CA . LEU A 1 208 ? -6.704 -1.869 4.949 1.00 88.00 208 LEU A CA 1
ATOM 1649 C C . LEU A 1 208 ? -7.746 -1.298 3.997 1.00 88.00 208 LEU A C 1
ATOM 1651 O O . LEU A 1 208 ? -7.452 -1.141 2.817 1.00 88.00 208 LEU A O 1
ATOM 1655 N N . ARG A 1 209 ? -8.926 -0.923 4.499 1.00 87.38 209 ARG A N 1
ATOM 1656 C CA . ARG A 1 209 ? -10.004 -0.337 3.695 1.00 87.38 209 ARG A CA 1
ATOM 1657 C C . ARG A 1 209 ? -9.498 0.857 2.895 1.00 87.38 209 ARG A C 1
ATOM 1659 O O . ARG A 1 209 ? -9.707 0.920 1.687 1.00 87.38 209 ARG A O 1
ATOM 1666 N N . ILE A 1 210 ? -8.783 1.778 3.539 1.00 87.12 210 ILE A N 1
ATOM 1667 C CA . ILE A 1 210 ? -8.246 2.967 2.868 1.00 87.12 210 ILE A CA 1
ATOM 1668 C C . ILE A 1 210 ? -7.138 2.584 1.876 1.00 87.12 210 ILE A C 1
ATOM 1670 O O . ILE A 1 210 ? -7.131 3.090 0.755 1.00 87.12 210 ILE A O 1
ATOM 1674 N N . GLY A 1 211 ? -6.256 1.641 2.214 1.00 88.50 211 GLY A N 1
ATOM 1675 C CA . GLY A 1 211 ? -5.249 1.114 1.287 1.00 88.50 211 GLY A CA 1
ATOM 1676 C C . GLY A 1 211 ? -5.861 0.463 0.040 1.00 88.50 211 GLY A C 1
ATOM 1677 O O . GLY A 1 211 ? -5.389 0.699 -1.074 1.00 88.50 211 GLY A O 1
ATOM 1678 N N . PHE A 1 212 ? -6.956 -0.284 0.201 1.00 92.19 212 PHE A N 1
ATOM 1679 C CA . PHE A 1 212 ? -7.739 -0.839 -0.902 1.00 92.19 212 PHE A CA 1
ATOM 1680 C C . PHE A 1 212 ? -8.381 0.264 -1.757 1.00 92.19 212 PHE A C 1
ATOM 1682 O O . PHE A 1 212 ? -8.340 0.156 -2.980 1.00 92.19 212 PHE A O 1
ATOM 1689 N N . ILE A 1 213 ? -8.907 1.344 -1.154 1.00 93.06 213 ILE A N 1
ATOM 1690 C CA . ILE A 1 213 ? -9.476 2.491 -1.893 1.00 93.06 213 ILE A CA 1
ATOM 1691 C C . ILE A 1 213 ? -8.404 3.136 -2.773 1.00 93.06 213 ILE A C 1
ATOM 1693 O O . ILE A 1 213 ? -8.623 3.320 -3.967 1.00 93.06 213 ILE A O 1
ATOM 1697 N N . PHE A 1 214 ? -7.239 3.462 -2.209 1.00 92.25 214 PHE A N 1
ATOM 1698 C CA . PHE A 1 214 ? -6.160 4.095 -2.971 1.00 92.25 214 PHE A CA 1
ATOM 1699 C C . PHE A 1 214 ? -5.606 3.178 -4.064 1.00 92.25 214 PHE A C 1
ATOM 1701 O O . PHE A 1 214 ? -5.386 3.634 -5.181 1.00 92.25 214 PHE A O 1
ATOM 1708 N N . SER A 1 215 ? -5.445 1.886 -3.780 1.00 93.88 215 SER A N 1
ATOM 1709 C CA . SER A 1 215 ? -4.995 0.905 -4.778 1.00 93.88 215 SER A CA 1
ATOM 1710 C C . SER A 1 215 ? -6.005 0.755 -5.921 1.00 93.88 215 SER A C 1
ATOM 1712 O O . SER A 1 215 ? -5.631 0.776 -7.092 1.00 93.88 215 SER A O 1
ATOM 1714 N N . PHE A 1 216 ? -7.302 0.712 -5.603 1.00 94.12 216 PHE A N 1
ATOM 1715 C CA . PHE A 1 216 ? -8.368 0.731 -6.603 1.00 94.12 216 PHE A CA 1
ATOM 1716 C C . PHE A 1 216 ? -8.333 2.008 -7.457 1.00 94.12 216 PHE A C 1
ATOM 1718 O O . PHE A 1 216 ? -8.416 1.930 -8.682 1.00 94.12 216 PHE A O 1
ATOM 1725 N N . LEU A 1 217 ? -8.144 3.177 -6.833 1.00 93.81 217 LEU A N 1
ATOM 1726 C CA . LEU A 1 217 ? -7.996 4.450 -7.544 1.00 93.81 217 LEU A CA 1
ATOM 1727 C C . LEU A 1 217 ? -6.766 4.466 -8.457 1.00 93.81 217 LEU A C 1
ATOM 1729 O O . LEU A 1 217 ? -6.862 4.984 -9.566 1.00 93.81 217 LEU A O 1
ATOM 1733 N N . PHE A 1 218 ? -5.635 3.888 -8.041 1.00 91.94 218 PHE A N 1
ATOM 1734 C CA . PHE A 1 218 ? -4.463 3.754 -8.909 1.00 91.94 218 PHE A CA 1
ATOM 1735 C C . PHE A 1 218 ? -4.741 2.850 -10.112 1.00 91.94 218 PHE A C 1
ATOM 1737 O O . PHE A 1 218 ? -4.377 3.223 -11.224 1.00 91.94 218 PHE A O 1
ATOM 1744 N N . GLY A 1 219 ? -5.442 1.727 -9.924 1.00 90.88 219 GLY A N 1
ATOM 1745 C CA . GLY A 1 219 ? -5.880 0.865 -11.029 1.00 90.88 219 GLY A CA 1
ATOM 1746 C C . GLY A 1 219 ? -6.801 1.590 -12.015 1.00 90.88 219 GLY A C 1
ATOM 1747 O O . GLY A 1 219 ? -6.589 1.535 -13.226 1.00 90.88 219 GLY A O 1
ATOM 1748 N N . LEU A 1 220 ? -7.773 2.354 -11.505 1.00 90.81 220 LEU A N 1
ATOM 1749 C CA . LEU A 1 220 ? -8.651 3.185 -12.333 1.00 90.81 220 LEU A CA 1
ATOM 1750 C C . LEU A 1 220 ? -7.900 4.299 -13.060 1.00 90.81 220 LEU A C 1
ATOM 1752 O O . LEU A 1 220 ? -8.189 4.571 -14.219 1.00 90.81 220 LEU A O 1
ATOM 1756 N N . LEU A 1 221 ? -6.949 4.953 -12.397 1.00 90.19 221 LEU A N 1
ATOM 1757 C CA . LEU A 1 221 ? -6.136 6.006 -12.998 1.00 90.19 221 LEU A CA 1
ATOM 1758 C C . LEU A 1 221 ? -5.247 5.442 -14.110 1.00 90.19 221 LEU A C 1
ATOM 1760 O O . LEU A 1 221 ? -5.129 6.062 -15.165 1.00 90.19 221 LEU A O 1
ATOM 1764 N N . ALA A 1 222 ? -4.674 4.258 -13.890 1.00 87.62 222 ALA A N 1
ATOM 1765 C CA . ALA A 1 222 ? -3.876 3.543 -14.874 1.00 87.62 222 ALA A CA 1
ATOM 1766 C C . ALA A 1 222 ? -4.696 3.142 -16.114 1.00 87.62 222 ALA A C 1
ATOM 1768 O O . ALA A 1 222 ? -4.193 3.236 -17.229 1.00 87.62 222 ALA A O 1
ATOM 1769 N N . LEU A 1 223 ? -5.965 2.764 -15.925 1.00 87.00 223 LEU A N 1
ATOM 1770 C CA . LEU A 1 223 ? -6.913 2.468 -17.006 1.00 87.00 223 LEU A CA 1
ATOM 1771 C C . LEU A 1 223 ? -7.467 3.718 -17.706 1.00 87.00 223 LEU A C 1
ATOM 1773 O O . LEU A 1 223 ? -7.709 3.701 -18.908 1.00 87.00 223 LEU A O 1
ATOM 1777 N N . GLY A 1 224 ? -7.740 4.780 -16.950 1.00 82.00 224 GLY A N 1
ATOM 1778 C CA . GLY A 1 224 ? -8.504 5.935 -17.422 1.00 82.00 224 GLY A CA 1
ATOM 1779 C C . GLY A 1 224 ? -7.668 7.017 -18.100 1.00 82.00 224 GLY A C 1
ATOM 1780 O O . GLY A 1 224 ? -8.217 7.832 -18.839 1.00 82.00 224 GLY A O 1
ATOM 1781 N N . LYS A 1 225 ? -6.354 7.061 -17.852 1.00 82.75 225 LYS A N 1
ATOM 1782 C CA . LYS A 1 225 ? -5.465 8.041 -18.479 1.00 82.75 225 LYS A CA 1
ATOM 1783 C C . LYS A 1 225 ? -4.745 7.425 -19.674 1.00 82.75 225 LYS A C 1
ATOM 1785 O O . LYS A 1 225 ? -3.838 6.609 -19.514 1.00 82.75 225 LYS A O 1
ATOM 1790 N N . GLU A 1 226 ? -5.111 7.901 -20.862 1.00 73.12 226 GLU A N 1
ATOM 1791 C CA . GLU A 1 226 ? -4.435 7.550 -22.111 1.00 73.12 226 GLU A CA 1
ATOM 1792 C C . GLU A 1 226 ? -2.918 7.775 -21.993 1.00 73.12 226 GLU A C 1
ATOM 1794 O O . GLU A 1 226 ? -2.453 8.829 -21.549 1.00 73.12 226 GLU A O 1
ATOM 1799 N N . GLY A 1 227 ? -2.146 6.754 -22.368 1.00 73.19 227 GLY A N 1
ATOM 1800 C CA . GLY A 1 227 ? -0.684 6.790 -22.365 1.00 73.19 227 GLY A CA 1
ATOM 1801 C C . GLY A 1 227 ? 0.001 6.391 -21.053 1.00 73.19 227 GLY A C 1
ATOM 1802 O O . GLY A 1 227 ? 1.226 6.342 -21.043 1.00 73.19 227 GLY A O 1
ATOM 1803 N N . LEU A 1 228 ? -0.728 6.089 -19.965 1.00 77.69 228 LEU A N 1
ATOM 1804 C CA . LEU A 1 228 ? -0.109 5.482 -18.772 1.00 77.69 228 LEU A CA 1
ATOM 1805 C C . LEU A 1 228 ? 0.129 3.983 -18.938 1.00 77.69 228 LEU A C 1
ATOM 1807 O O . LEU A 1 228 ? 1.209 3.500 -18.612 1.00 77.69 228 LEU A O 1
ATOM 1811 N N . ILE A 1 229 ? -0.875 3.261 -19.433 1.00 80.88 229 ILE A N 1
ATOM 1812 C CA . ILE A 1 229 ? -0.785 1.837 -19.741 1.00 80.88 229 ILE A CA 1
ATOM 1813 C C . ILE A 1 229 ? -1.397 1.614 -21.132 1.00 80.88 229 ILE A C 1
ATOM 1815 O O . ILE A 1 229 ? -2.547 2.006 -21.346 1.00 80.88 229 ILE A O 1
ATOM 1819 N N . PRO A 1 230 ? -0.669 1.011 -22.091 1.00 78.75 230 PRO A N 1
ATOM 1820 C CA . PRO A 1 230 ? -1.183 0.737 -23.429 1.00 78.75 230 PRO A CA 1
ATOM 1821 C C . PRO A 1 230 ? -2.099 -0.499 -23.414 1.00 78.75 230 PRO A C 1
ATOM 1823 O O . PRO A 1 230 ? -1.740 -1.575 -23.885 1.00 78.75 230 PRO A O 1
ATOM 1826 N N . VAL A 1 231 ? -3.294 -0.345 -22.844 1.00 77.06 231 VAL A N 1
ATOM 1827 C CA . VAL A 1 231 ? -4.341 -1.379 -22.835 1.00 77.06 231 VAL A CA 1
ATOM 1828 C C . VAL A 1 231 ? -5.075 -1.388 -24.174 1.00 77.06 231 VAL A C 1
ATOM 1830 O O . VAL A 1 231 ? -5.283 -0.338 -24.788 1.00 77.06 231 VAL A O 1
ATOM 1833 N N . TYR A 1 232 ? -5.503 -2.562 -24.640 1.00 74.50 232 TYR A N 1
ATOM 1834 C CA . TYR A 1 232 ? -6.327 -2.646 -25.836 1.00 74.50 232 TYR A CA 1
ATOM 1835 C C . TYR A 1 232 ? -7.701 -1.993 -25.598 1.00 74.50 232 TYR A C 1
ATOM 1837 O O . TYR A 1 232 ? -8.479 -2.407 -24.744 1.00 74.50 232 TYR A O 1
ATOM 1845 N N . ASN A 1 233 ? -8.061 -0.989 -26.403 1.00 68.50 233 ASN A N 1
ATOM 1846 C CA . ASN A 1 233 ? -9.326 -0.253 -26.234 1.00 68.50 233 ASN A CA 1
ATOM 1847 C C . ASN A 1 233 ? -10.579 -1.152 -26.248 1.00 68.50 233 ASN A C 1
ATOM 1849 O O . ASN A 1 233 ? -11.610 -0.797 -25.678 1.00 68.50 233 ASN A O 1
ATOM 1853 N N . GLY A 1 234 ? -10.502 -2.322 -26.887 1.00 70.25 234 GLY A N 1
ATOM 1854 C CA . GLY A 1 234 ? -11.603 -3.277 -26.957 1.00 70.25 234 GLY A CA 1
ATOM 1855 C C . GLY A 1 234 ? -11.846 -4.101 -25.690 1.00 70.25 234 GLY A C 1
ATOM 1856 O O . GLY A 1 234 ? -12.821 -4.841 -25.689 1.00 70.25 234 GLY A O 1
ATOM 1857 N N . THR A 1 235 ? -11.030 -4.006 -24.633 1.00 75.06 235 THR A N 1
ATOM 1858 C CA . THR A 1 235 ? -11.216 -4.745 -23.360 1.00 75.06 235 THR A CA 1
ATOM 1859 C C . THR A 1 235 ? -11.617 -3.853 -22.180 1.00 75.06 235 THR A C 1
ATOM 1861 O O . THR A 1 235 ? -12.089 -4.358 -21.159 1.00 75.06 235 THR A O 1
ATOM 1864 N N . LEU A 1 236 ? -11.588 -2.523 -22.349 1.00 77.75 236 LEU A N 1
ATOM 1865 C CA . LEU A 1 236 ? -11.917 -1.534 -21.307 1.00 77.75 236 LEU A CA 1
ATOM 1866 C C . LEU A 1 236 ? -13.293 -1.732 -20.648 1.00 77.75 236 LEU A C 1
ATOM 1868 O O . LEU A 1 236 ? -13.467 -1.480 -19.454 1.00 77.75 236 LEU A O 1
ATOM 1872 N N . TRP A 1 237 ? -14.271 -2.226 -21.406 1.00 82.00 237 TRP A N 1
ATOM 1873 C CA . TRP A 1 237 ? -15.636 -2.463 -20.930 1.00 82.00 237 TRP A CA 1
ATOM 1874 C C . TRP A 1 237 ? -15.733 -3.559 -19.858 1.00 82.00 237 TRP A C 1
ATOM 1876 O O . TRP A 1 237 ? -16.684 -3.542 -19.075 1.00 82.00 237 TRP A O 1
ATOM 1886 N N . ILE A 1 238 ? -14.765 -4.482 -19.782 1.00 83.50 238 ILE A N 1
ATOM 1887 C CA . ILE A 1 238 ? -14.810 -5.634 -18.870 1.00 83.50 238 ILE A CA 1
ATOM 1888 C C . ILE A 1 238 ? -14.782 -5.164 -17.414 1.00 83.50 238 ILE A C 1
ATOM 1890 O O . ILE A 1 238 ? -15.685 -5.485 -16.639 1.00 83.50 238 ILE A O 1
ATOM 1894 N N . SER A 1 239 ? -13.786 -4.357 -17.039 1.00 85.62 239 SER A N 1
ATOM 1895 C CA . SER A 1 239 ? -13.694 -3.820 -15.676 1.00 85.62 239 SER A CA 1
ATOM 1896 C C . SER A 1 239 ? -14.885 -2.925 -15.339 1.00 85.62 239 SER A C 1
ATOM 1898 O O . SER A 1 239 ? -15.418 -3.011 -14.235 1.00 85.62 239 SER A O 1
ATOM 1900 N N . SER A 1 240 ? -15.354 -2.110 -16.289 1.00 87.44 240 SER A N 1
ATOM 1901 C CA . SER A 1 240 ? -16.502 -1.224 -16.074 1.00 87.44 240 SER A CA 1
ATOM 1902 C C . SER A 1 240 ? -17.785 -2.000 -15.785 1.00 87.44 240 SER A C 1
ATOM 1904 O O . SER A 1 240 ? -18.505 -1.652 -14.853 1.00 87.44 240 SER A O 1
ATOM 1906 N N . LEU A 1 241 ? -18.058 -3.073 -16.533 1.00 91.25 241 LEU A N 1
ATOM 1907 C CA . LEU A 1 241 ? -19.250 -3.897 -16.339 1.00 91.25 241 LEU A CA 1
ATOM 1908 C C . LEU A 1 241 ? -19.262 -4.541 -14.949 1.00 91.25 241 LEU A C 1
ATOM 1910 O O . LEU A 1 241 ? -20.282 -4.504 -14.262 1.00 91.25 241 LEU A O 1
ATOM 1914 N N . VAL A 1 242 ? -18.120 -5.065 -14.499 1.00 91.06 242 VAL A N 1
ATOM 1915 C CA . VAL A 1 242 ? -18.001 -5.656 -13.159 1.00 91.06 242 VAL A CA 1
ATOM 1916 C C . VAL A 1 242 ? -18.191 -4.601 -12.066 1.00 91.06 242 VAL A C 1
ATOM 1918 O O . VAL A 1 242 ? -18.948 -4.833 -11.126 1.00 91.06 242 VAL A O 1
ATOM 1921 N N . ILE A 1 243 ? -17.576 -3.422 -12.199 1.00 90.38 243 ILE A N 1
ATOM 1922 C CA . ILE A 1 243 ? -17.729 -2.326 -11.226 1.00 90.38 243 ILE A CA 1
ATOM 1923 C C . ILE A 1 243 ? -19.190 -1.855 -11.149 1.00 90.38 243 ILE A C 1
ATOM 1925 O O . ILE A 1 243 ? -19.696 -1.616 -10.051 1.00 90.38 243 ILE A O 1
ATOM 1929 N N . ILE A 1 244 ? -19.896 -1.763 -12.282 1.00 92.06 244 ILE A N 1
ATOM 1930 C CA . ILE A 1 244 ? -21.328 -1.423 -12.317 1.00 92.06 244 ILE A CA 1
ATOM 1931 C C . ILE A 1 244 ? -22.146 -2.468 -11.555 1.00 92.06 244 ILE A C 1
ATOM 1933 O O . ILE A 1 244 ? -22.962 -2.101 -10.709 1.00 92.06 244 ILE A O 1
ATOM 1937 N N . LEU A 1 245 ? -21.915 -3.759 -11.810 1.00 93.25 245 LEU A N 1
ATOM 1938 C CA . LEU A 1 245 ? -22.622 -4.837 -11.115 1.00 93.25 245 LEU A CA 1
ATOM 1939 C C . LEU A 1 245 ? -22.367 -4.810 -9.603 1.00 93.25 245 LEU A C 1
ATOM 1941 O O . LEU A 1 245 ? -23.317 -4.920 -8.830 1.00 93.25 245 LEU A O 1
ATOM 1945 N N . LEU A 1 246 ? -21.117 -4.606 -9.177 1.00 91.69 246 LEU A N 1
ATOM 1946 C CA . LEU A 1 246 ? -20.760 -4.480 -7.760 1.00 91.69 246 LEU A CA 1
ATOM 1947 C C . LEU A 1 246 ? -21.421 -3.260 -7.109 1.00 91.69 246 LEU A C 1
ATOM 1949 O O . LEU A 1 246 ? -21.933 -3.355 -5.997 1.00 91.69 246 LEU A O 1
ATOM 1953 N N . THR A 1 247 ? -21.480 -2.134 -7.821 1.00 89.00 247 THR A N 1
ATOM 1954 C CA . THR A 1 247 ? -22.125 -0.910 -7.329 1.00 89.00 247 THR A CA 1
ATOM 1955 C C . THR A 1 247 ? -23.633 -1.106 -7.177 1.00 89.00 247 THR A C 1
ATOM 1957 O O . THR A 1 247 ? -24.199 -0.762 -6.142 1.00 89.00 247 THR A O 1
ATOM 1960 N N . LEU A 1 248 ? -24.295 -1.713 -8.168 1.00 91.31 248 LEU A N 1
ATOM 1961 C CA . LEU A 1 248 ? -25.720 -2.054 -8.090 1.00 91.31 248 LEU A CA 1
ATOM 1962 C C . LEU A 1 248 ? -26.004 -3.036 -6.951 1.00 91.31 248 LEU A C 1
ATOM 1964 O O . LEU A 1 248 ? -26.997 -2.885 -6.240 1.00 91.31 248 LEU A O 1
ATOM 1968 N N . TYR A 1 249 ? -25.127 -4.021 -6.757 1.00 91.94 249 TYR A N 1
ATOM 1969 C CA . TYR A 1 249 ? -25.216 -4.965 -5.650 1.00 91.94 249 TYR A CA 1
ATOM 1970 C C . TYR A 1 249 ? -25.095 -4.262 -4.292 1.00 91.94 249 TYR A C 1
ATOM 1972 O O . TYR A 1 249 ? -25.946 -4.472 -3.429 1.00 91.94 249 TYR A O 1
ATOM 1980 N N . MET A 1 250 ? -24.115 -3.367 -4.130 1.00 87.81 250 MET A N 1
ATOM 1981 C CA . MET A 1 250 ? -23.978 -2.544 -2.927 1.00 87.81 250 MET A CA 1
ATOM 1982 C C . MET A 1 250 ? -25.224 -1.696 -2.666 1.00 87.81 250 MET A C 1
ATOM 1984 O O . MET A 1 250 ? -25.749 -1.718 -1.556 1.00 87.81 250 MET A O 1
ATOM 1988 N N . ILE A 1 251 ? -25.728 -0.986 -3.681 1.00 88.12 251 ILE A N 1
ATOM 1989 C CA . ILE A 1 251 ? -26.939 -0.161 -3.560 1.00 88.12 251 ILE A CA 1
ATOM 1990 C C . ILE A 1 251 ? -28.119 -1.019 -3.107 1.00 88.12 251 ILE A C 1
ATOM 1992 O O . ILE A 1 251 ? -28.843 -0.634 -2.194 1.00 88.12 251 ILE A O 1
ATOM 1996 N N . ARG A 1 252 ? -28.304 -2.197 -3.713 1.00 90.12 252 ARG A N 1
ATOM 1997 C CA . ARG A 1 252 ? -29.365 -3.127 -3.324 1.00 90.12 252 ARG A CA 1
ATOM 1998 C C . ARG A 1 252 ? -29.217 -3.578 -1.872 1.00 90.12 252 ARG A C 1
ATOM 2000 O O . ARG A 1 252 ? -30.222 -3.592 -1.174 1.00 90.12 252 ARG A O 1
ATOM 2007 N N . SER A 1 253 ? -28.014 -3.955 -1.435 1.00 85.00 253 SER A N 1
ATOM 2008 C CA . SER A 1 253 ? -27.776 -4.402 -0.055 1.00 85.00 253 SER A CA 1
ATOM 2009 C C . SER A 1 253 ? -28.137 -3.307 0.941 1.00 85.00 253 SER A C 1
ATOM 2011 O O . SER A 1 253 ? -28.955 -3.528 1.825 1.00 85.00 253 SER A O 1
ATOM 2013 N N . VAL A 1 254 ? -27.626 -2.093 0.715 1.00 84.56 254 VAL A N 1
ATOM 2014 C CA . VAL A 1 254 ? -27.924 -0.933 1.561 1.00 84.56 254 VAL A CA 1
ATOM 2015 C C . VAL A 1 254 ? -29.426 -0.631 1.557 1.00 84.56 254 VAL A C 1
ATOM 2017 O O . VAL A 1 254 ? -30.020 -0.444 2.611 1.00 84.56 254 VAL A O 1
ATOM 2020 N N . LEU A 1 255 ? -30.089 -0.632 0.397 1.00 84.88 255 LEU A N 1
ATOM 2021 C CA . LEU A 1 255 ? -31.534 -0.387 0.321 1.00 84.88 255 LEU A CA 1
ATOM 2022 C C . LEU A 1 255 ? -32.371 -1.463 1.024 1.00 84.88 255 LEU A C 1
ATOM 2024 O O . LEU A 1 255 ? -33.425 -1.135 1.567 1.00 84.88 255 LEU A O 1
ATOM 2028 N N . LEU A 1 256 ? -31.946 -2.728 1.002 1.00 83.12 256 LEU A N 1
ATOM 2029 C CA . LEU A 1 256 ? -32.629 -3.804 1.719 1.00 83.12 256 LEU A CA 1
ATOM 2030 C C . LEU A 1 256 ? -32.507 -3.612 3.228 1.00 83.12 256 LEU A C 1
ATOM 2032 O O . LEU A 1 256 ? -33.535 -3.639 3.898 1.00 83.12 256 LEU A O 1
ATOM 2036 N N . ASP A 1 257 ? -31.313 -3.308 3.735 1.00 75.25 257 ASP A N 1
ATOM 2037 C CA . ASP A 1 257 ? -31.099 -3.041 5.162 1.00 75.25 257 ASP A CA 1
ATOM 2038 C C . ASP A 1 257 ? -31.926 -1.833 5.640 1.00 75.25 257 ASP A C 1
ATOM 2040 O O . ASP A 1 257 ? -32.574 -1.874 6.691 1.00 75.25 257 ASP A O 1
ATOM 2044 N N . PHE A 1 258 ? -31.993 -0.771 4.828 1.00 71.19 258 PHE A N 1
ATOM 2045 C CA . PHE A 1 258 ? -32.834 0.408 5.080 1.00 71.19 258 PHE A CA 1
ATOM 2046 C C . PHE A 1 258 ? -34.344 0.099 4.979 1.00 71.19 258 PHE A C 1
ATOM 2048 O O . PHE A 1 258 ? -35.161 0.648 5.720 1.00 71.19 258 PHE A O 1
ATOM 2055 N N . GLY A 1 259 ? -34.746 -0.767 4.048 1.00 66.44 259 GLY A N 1
ATOM 2056 C CA . GLY A 1 259 ? -36.142 -1.160 3.850 1.00 66.44 259 GLY A CA 1
ATOM 2057 C C . GLY A 1 259 ? -36.661 -2.101 4.940 1.00 66.44 259 GLY A C 1
ATOM 2058 O O . GLY A 1 259 ? -37.827 -2.014 5.332 1.00 66.44 259 GLY A O 1
ATOM 2059 N N . GLU A 1 260 ? -35.806 -2.981 5.458 1.00 59.19 260 GLU A N 1
ATOM 2060 C CA . GLU A 1 260 ? -36.132 -3.902 6.548 1.00 59.19 260 GLU A CA 1
ATOM 2061 C C . GLU A 1 260 ? -36.216 -3.175 7.898 1.00 59.19 260 GLU A C 1
ATOM 2063 O O . GLU A 1 260 ? -37.140 -3.432 8.673 1.00 59.19 260 GLU A O 1
ATOM 2068 N N . THR A 1 261 ? -35.341 -2.189 8.135 1.00 56.19 261 THR A N 1
ATOM 2069 C CA . THR A 1 261 ? -35.429 -1.282 9.298 1.00 56.19 261 THR A CA 1
ATOM 2070 C C . THR A 1 261 ? -36.693 -0.415 9.274 1.00 56.19 261 THR A C 1
ATOM 2072 O O . THR A 1 261 ? -37.311 -0.213 10.316 1.00 56.19 261 THR A O 1
ATOM 2075 N N . GLN A 1 262 ? -37.168 0.019 8.100 1.00 51.91 262 GLN A N 1
ATOM 2076 C CA . GLN A 1 262 ? -38.462 0.710 7.964 1.00 51.91 262 GLN A CA 1
ATOM 2077 C C . GLN A 1 262 ? -39.669 -0.219 8.210 1.00 51.91 262 GLN A C 1
ATOM 2079 O O . GLN A 1 262 ? -40.647 0.189 8.836 1.00 51.91 262 GLN A O 1
ATOM 2084 N N . LYS A 1 263 ? -39.616 -1.481 7.753 1.00 49.66 263 LYS A N 1
ATOM 2085 C CA . LYS A 1 263 ? -40.706 -2.463 7.933 1.00 49.66 263 LYS A CA 1
ATOM 2086 C C . LYS A 1 263 ? -40.830 -3.010 9.357 1.00 49.66 263 LYS A C 1
ATOM 2088 O O . LYS A 1 263 ? -41.928 -3.414 9.733 1.00 49.66 263 LYS A O 1
ATOM 2093 N N . LYS A 1 264 ? -39.745 -3.029 10.139 1.00 47.97 264 LYS A N 1
ATOM 2094 C CA . LYS A 1 264 ? -39.753 -3.463 11.549 1.00 47.97 264 LYS A CA 1
ATOM 2095 C C . LYS A 1 264 ? -40.264 -2.411 12.542 1.00 47.97 264 LYS A C 1
ATOM 2097 O O . LYS A 1 264 ? -40.402 -2.731 13.714 1.00 47.97 264 LYS A O 1
ATOM 2102 N N . GLY A 1 265 ? -40.671 -1.236 12.061 1.00 42.00 265 GLY A N 1
ATOM 2103 C CA . GLY A 1 265 ? -41.331 -0.215 12.869 1.00 42.00 265 GLY A CA 1
ATOM 2104 C C . GLY A 1 265 ? -40.331 0.717 13.546 1.00 42.00 265 GLY A C 1
ATOM 2105 O O . GLY A 1 265 ? -39.608 0.312 14.441 1.00 42.00 265 GLY A O 1
ATOM 2106 N N . ASN A 1 266 ? -40.337 1.976 13.101 1.00 44.41 266 ASN A N 1
ATOM 2107 C CA . ASN A 1 266 ? -39.778 3.145 13.783 1.00 44.41 266 ASN A CA 1
ATOM 2108 C C . ASN A 1 266 ? -38.413 2.963 14.462 1.00 44.41 266 ASN A C 1
ATOM 2110 O O . ASN A 1 266 ? -38.324 2.927 15.680 1.00 44.41 266 ASN A O 1
ATOM 2114 N N . ILE A 1 267 ? -37.333 3.047 13.686 1.00 41.25 267 ILE A N 1
ATOM 2115 C CA . ILE A 1 267 ? -36.111 3.683 14.191 1.00 41.25 267 ILE A CA 1
ATOM 2116 C C . ILE A 1 267 ? -35.625 4.634 13.098 1.00 41.25 267 ILE A C 1
ATOM 2118 O O . ILE A 1 267 ? -35.236 4.225 12.004 1.00 41.25 267 ILE A O 1
ATOM 2122 N N . GLY A 1 268 ? -35.761 5.934 13.361 1.00 41.03 268 GLY A N 1
ATOM 2123 C CA . GLY A 1 268 ? -35.322 6.990 12.458 1.00 41.03 268 GLY A CA 1
ATOM 2124 C C . GLY A 1 268 ? -33.805 6.962 12.283 1.00 41.03 268 GLY A C 1
ATOM 2125 O O . GLY A 1 268 ? -33.063 6.969 13.261 1.00 41.03 268 GLY A O 1
ATOM 2126 N N . PHE A 1 269 ? -33.363 6.952 11.028 1.00 34.03 269 PHE A N 1
ATOM 2127 C CA . PHE A 1 269 ? -31.968 7.147 10.640 1.00 34.03 269 PHE A CA 1
ATOM 2128 C C . PHE A 1 269 ? -31.393 8.430 11.220 1.00 34.03 269 PHE A C 1
ATOM 2130 O O . PHE A 1 269 ? -32.058 9.457 11.132 1.00 34.03 269 PHE A O 1
ATOM 2137 N N . PHE A 1 270 ? -30.121 8.408 11.621 1.00 36.56 270 PHE A N 1
ATOM 2138 C CA . PHE A 1 270 ? -29.264 9.577 11.447 1.00 36.56 270 PHE A CA 1
ATOM 2139 C C . PHE A 1 270 ? -27.829 9.179 11.073 1.00 36.56 270 PHE A C 1
ATOM 2141 O O . PHE A 1 270 ? -27.221 8.326 11.718 1.00 36.56 270 PHE A O 1
ATOM 2148 N N . PHE A 1 271 ? -27.359 9.803 9.986 1.00 32.44 271 PHE A N 1
ATOM 2149 C CA . PHE A 1 271 ? -25.950 9.996 9.633 1.00 32.44 271 PHE A CA 1
ATOM 2150 C C . PHE A 1 271 ? -25.196 10.753 10.734 1.00 32.44 271 PHE A C 1
ATOM 2152 O O . PHE A 1 271 ? -25.842 11.584 11.414 1.00 32.44 271 PHE A O 1
#

InterPro domains:
  IPR025513 Domain of unknown function DUF4401 [PF14351] (43-246)

Foldseek 3Di:
DVVLVVVVVLLVVVPVVDDPPDDDPVVVVVVVVVVVVVVVVCPVVLVVLLVLLVVVLVVVVVVCVVVCLLVDLVSLQVQLVVLLVVLLVQQAPDPDSVSPSPSSSSNVSSLVSNLSSCVVVVDDLLVSLVVLLVSLVVSLVRHLDLSSVLVSLLSNLVSVVVNCVSVLVLLCLLVQLLVLLVVLLCLVLCVVVQVVPDVSSVSNSVSNNVSSVVSNVVSCCCLVDPPNRPDDPVSSVVSVVSNVVSVVVSVVSVVVVVVVVVVVDDDDDDD

Organism: NCBI:txid2696472